Protein AF-A0A672HPE6-F1 (afdb_monomer)

Mean predicted aligned error: 14.06 Å

Sequence (345 aa):
DHLQNIYDLILNQYNSVPDVQSAGFHCCFFFRLSCCGLSERSCGALSSVLSSQSSSLTHLDLSNNELQDSGVKRLSLGLESPHCKLEALSLSGCLVSEEGCASLVSAVRSKSSHLRELDLSYNHPGDSGVKELSAAVEDPHCSLETLRYGHTAGAPHGLYFSQLQLDENSMSRKLKLSNNNRKVTRVEEEQPYPHHPHRFDYWPQLLCRNDLSGRCYWEVEWSGMVSISVSYRGIRRKGDSDECWFGGNHQSWSLRCWNGRFSVCHNDRETPLSSSSSSSSSGRVAVYVDCPAGSLSFFRVSSDSLILLYTFNTTFTQPLCAGFTLWRPGCSVGLCPLSEGRLCL

InterPro domains:
  IPR001611 Leucine-rich repeat [PF13516] (54-75)
  IPR001611 Leucine-rich repeat [PF13516] (112-134)
  IPR001611 Leucine-rich repeat [PS51450] (56-76)
  IPR001870 B30.2/SPRY domain [PS50188] (144-342)
  IPR003877 SPRY domain [PF00622] (215-331)
  IPR003877 SPRY domain [SM00449] (213-339)
  IPR006574 SPRY-associated [PF13765] (165-210)
  IPR006574 SPRY-associated [SM00589] (161-213)
  IPR013320 Concanavalin A-like lectin/glucanase domain superfamily [SSF49899] (160-338)
  IPR032675 Leucine-rich repeat domain superfamily [G3DSA:3.80.10.10] (11-157)
  IPR043136 B30.2/SPRY domain superfamily [G3DSA:2.60.120.920] (158-333)
  IPR051261 NOD-like receptor [PTHR24106] (13-279)

Nearest PDB structures (foldseek):
  4wvm-assembly1_A  TM=9.005E-01  e=8.884E-21  Synanceia horrida
  7jl4-assembly3_B  TM=8.640E-01  e=5.315E-17  Homo sapiens
  8a5m-assembly2_B  TM=8.923E-01  e=1.210E-16  Homo sapiens
  7y3a-assembly1_B  TM=8.612E-01  e=1.210E-16  Homo sapiens
  7hla-assembly1_B  TM=8.423E-01  e=1.530E-16  Mus musculus

Foldseek 3Di:
DLLVVVVVVVVVVVVVDPDDDPDPPPDDQEDECAPVQDELVNLLSVLVLQQDLSHNHAYYEHALYQHELSSLLNNLNSLLHLSGNHAEYEPALHQYELNSLVSVLNSQLRLSGNHAYYHHALYHNDPNSVVSNVVSCVPPSGNHQWYFYDDDFADNQSSAEDDWAWDLLQFEQQWDADDVRQKIFGADDGHPRDDHQNYQHPFRKTWTPDFDPAKHKFKKKKAAKKKKKKFFSPQHRDDDQLSRDALCQQGMWIWIDAQQWIWIGHVNDIGTWDGDPHRDRIFMKMWMDHQVQQKIWIFGDDNRYTHTGDMDRDHDPHTMIIMMGADDGGIMMGTDDDDTPTDRD

Organism: Salarias fasciatus (NCBI:txid181472)

Solvent-accessible surface area (backbone atoms only — not comparable to full-atom values): 17419 Å² total; per-residue (Å²): 111,74,66,51,56,55,49,48,56,54,47,66,69,50,73,82,52,98,82,78,91,81,78,67,87,75,78,53,43,68,48,79,51,54,64,66,74,45,36,39,79,52,21,54,56,52,13,50,49,36,41,27,79,75,47,57,41,28,31,39,33,45,22,35,16,62,27,28,33,72,9,40,41,38,32,21,62,7,44,46,23,79,38,20,56,39,29,34,42,31,45,25,11,15,61,27,31,38,70,17,35,56,34,42,34,59,18,51,53,25,83,44,34,48,38,26,36,42,31,40,32,33,34,51,32,53,76,64,20,48,50,49,46,54,55,36,47,72,36,91,68,29,50,50,57,34,57,32,54,46,68,68,66,67,53,88,49,57,26,25,63,49,89,79,42,69,26,73,62,24,33,10,39,37,46,44,74,37,77,94,63,39,27,41,32,21,44,86,65,73,42,93,67,78,90,48,89,64,22,20,71,63,53,46,29,32,38,35,69,48,73,54,63,57,55,34,18,43,45,35,36,38,33,42,39,36,33,50,29,42,25,38,80,80,56,46,32,74,53,86,55,49,60,40,46,82,7,35,22,90,52,23,42,20,41,38,39,40,52,43,36,44,31,39,25,39,53,65,42,77,46,80,47,94,59,64,96,54,71,40,49,50,53,37,38,34,40,39,35,32,53,88,79,16,36,40,38,36,24,41,52,49,101,66,38,65,45,81,70,51,69,50,79,55,80,74,88,63,64,28,21,47,31,44,36,37,76,40,71,75,7,35,44,32,60,58,76,86,80,77,54,74,56,80,116

pLDDT: mean 83.06, std 18.52, range [29.22, 98.5]

Radius of gyration: 22.74 Å; Cα contacts (8 Å, |Δi|>4): 846; chains: 1; bounding box: 60×40×63 Å

Secondary structure (DSSP, 8-state):
-HHHHHHHHHHHHHTTSS--SS--S----EEE-TTS--BTTTHHHHHHHHT-TT----EEE--S-B-HHHHHHHHHHHHTSTT----EEE-TTS---HHHHHHHHHHHT-TT----EEE-TTS--HHHHHHHHHHHHTSTT----EEE----TT-GGGGGB----B-TTT--TTEEEETTTTEEEE-SSPP-PPP-TTS-SSSSEEEBSS-B-SEEEEEEEEESSEEEEEEETT---SSSSGGGSTTSSTTEEEEEEETTEEEEEETTEEEE----S---SEEEEEEEEETTTTEEEEEEEETTEEEEEEEEE----S-EEEEEEE-STT-EEEEPP----EEE-

Structure (mmCIF, N/CA/C/O backbone):
data_AF-A0A672HPE6-F1
#
_entry.id   AF-A0A672HPE6-F1
#
loop_
_atom_site.group_PDB
_atom_site.id
_atom_site.type_symbol
_atom_site.label_atom_id
_atom_site.label_alt_id
_atom_site.label_comp_id
_atom_site.label_asym_id
_atom_site.label_entity_id
_atom_site.label_seq_id
_atom_site.pdbx_PDB_ins_code
_atom_site.Cartn_x
_atom_site.Cartn_y
_atom_site.Cartn_z
_atom_site.occupancy
_atom_site.B_iso_or_equiv
_atom_site.auth_seq_id
_atom_site.auth_comp_id
_atom_site.auth_asym_id
_atom_site.auth_atom_id
_atom_site.pdbx_PDB_model_num
ATOM 1 N N . ASP A 1 1 ? -34.812 -0.442 4.768 1.00 41.66 1 ASP A N 1
ATOM 2 C CA . ASP A 1 1 ? -33.991 0.214 3.725 1.00 41.66 1 ASP A CA 1
ATOM 3 C C . ASP A 1 1 ? -32.486 0.191 4.016 1.00 41.66 1 ASP A C 1
ATOM 5 O O . ASP A 1 1 ? -31.754 -0.379 3.222 1.00 41.66 1 ASP A O 1
ATOM 9 N N . HIS A 1 2 ? -31.978 0.680 5.159 1.00 35.59 2 HIS A N 1
ATOM 10 C CA . HIS A 1 2 ? -30.523 0.625 5.447 1.00 35.59 2 HIS A CA 1
ATOM 11 C C . HIS A 1 2 ? -29.949 -0.762 5.794 1.00 35.59 2 HIS A C 1
ATOM 13 O O . HIS A 1 2 ? -28.807 -1.041 5.439 1.00 35.59 2 HIS A O 1
ATOM 19 N N . LEU A 1 3 ? -30.733 -1.649 6.419 1.00 37.50 3 LEU A N 1
ATOM 20 C CA . LEU A 1 3 ? -30.349 -3.058 6.598 1.00 37.50 3 LEU A CA 1
ATOM 21 C C . LEU A 1 3 ? -30.249 -3.793 5.256 1.00 37.50 3 LEU A C 1
ATOM 23 O O . LEU A 1 3 ? -29.366 -4.626 5.108 1.00 37.50 3 LEU A O 1
ATOM 27 N N . GLN A 1 4 ? -31.085 -3.424 4.276 1.00 37.62 4 GLN A N 1
ATOM 28 C CA . GLN A 1 4 ? -31.092 -4.012 2.934 1.00 37.62 4 GLN A CA 1
ATOM 29 C C . GLN A 1 4 ? -29.828 -3.640 2.150 1.00 37.62 4 GLN A C 1
ATOM 31 O O . GLN A 1 4 ? -29.243 -4.500 1.522 1.00 37.62 4 GLN A O 1
ATOM 36 N N . ASN A 1 5 ? -29.323 -2.409 2.281 1.00 41.50 5 ASN A N 1
ATOM 37 C CA . ASN A 1 5 ? -28.080 -2.000 1.613 1.00 41.50 5 ASN A CA 1
ATOM 38 C C . ASN A 1 5 ? -26.825 -2.704 2.159 1.00 41.50 5 ASN A C 1
ATOM 40 O O . ASN A 1 5 ? -25.905 -2.981 1.396 1.00 41.50 5 ASN A O 1
ATOM 44 N N . ILE A 1 6 ? -26.775 -3.021 3.460 1.00 45.88 6 ILE A N 1
ATOM 45 C CA . ILE A 1 6 ? -25.717 -3.894 3.996 1.00 45.88 6 ILE A CA 1
ATOM 46 C C . ILE A 1 6 ? -25.942 -5.339 3.540 1.00 45.88 6 ILE A C 1
ATOM 48 O O . ILE A 1 6 ? -24.988 -5.999 3.151 1.00 45.88 6 ILE A O 1
ATOM 52 N N . TYR A 1 7 ? -27.193 -5.802 3.505 1.00 44.50 7 TYR A N 1
ATOM 53 C CA . TYR A 1 7 ? -27.573 -7.095 2.930 1.00 44.50 7 TYR A CA 1
ATOM 54 C C . TYR A 1 7 ? -27.114 -7.243 1.470 1.00 44.50 7 TYR A C 1
ATOM 56 O O . TYR A 1 7 ? -26.579 -8.281 1.104 1.00 44.50 7 TYR A O 1
ATOM 64 N N . ASP A 1 8 ? -27.257 -6.193 0.662 1.00 42.78 8 ASP A N 1
ATOM 65 C CA . ASP A 1 8 ? -26.903 -6.165 -0.757 1.00 42.78 8 ASP A CA 1
ATOM 66 C C . ASP A 1 8 ? -25.386 -6.033 -0.965 1.00 42.78 8 ASP A C 1
ATOM 68 O O . ASP A 1 8 ? -24.840 -6.631 -1.890 1.00 42.78 8 ASP A O 1
ATOM 72 N N . LEU A 1 9 ? -24.671 -5.321 -0.085 1.00 46.00 9 LEU A N 1
ATOM 73 C CA . LEU A 1 9 ? -23.199 -5.320 -0.046 1.00 46.00 9 LEU A CA 1
ATOM 74 C C . LEU A 1 9 ? -22.639 -6.703 0.330 1.00 46.00 9 LEU A C 1
ATOM 76 O O . LEU A 1 9 ? -21.656 -7.143 -0.261 1.00 46.00 9 LEU A O 1
ATOM 80 N N . ILE A 1 10 ? -23.299 -7.411 1.252 1.00 46.88 10 ILE A N 1
ATOM 81 C CA . ILE A 1 10 ? -22.954 -8.782 1.650 1.00 46.88 10 ILE A CA 1
ATOM 82 C C . ILE A 1 10 ? -23.300 -9.780 0.526 1.00 46.88 10 ILE A C 1
ATOM 84 O O . ILE A 1 10 ? -22.472 -10.618 0.179 1.00 46.88 10 ILE A O 1
ATOM 88 N N . LEU A 1 11 ? -24.471 -9.669 -0.110 1.00 38.97 11 LEU A N 1
ATOM 89 C CA . LEU A 1 11 ? -24.899 -10.541 -1.216 1.00 38.97 11 LEU A CA 1
ATOM 90 C C . LEU A 1 11 ? -24.060 -10.355 -2.488 1.00 38.97 11 LEU A C 1
ATOM 92 O O . LEU A 1 11 ? -23.698 -11.339 -3.134 1.00 38.97 11 LEU A O 1
ATOM 96 N N . ASN A 1 12 ? -23.713 -9.117 -2.855 1.00 40.94 12 ASN A N 1
ATOM 97 C CA . ASN A 1 12 ? -22.959 -8.849 -4.084 1.00 40.94 12 ASN A CA 1
ATOM 98 C C . ASN A 1 12 ? -21.520 -9.380 -4.038 1.00 40.94 12 ASN A C 1
ATOM 100 O O . ASN A 1 12 ? -20.965 -9.697 -5.087 1.00 40.94 12 ASN A O 1
ATOM 104 N N . GLN A 1 13 ? -20.931 -9.542 -2.850 1.00 44.47 13 GLN A N 1
ATOM 105 C CA . GLN A 1 13 ? -19.612 -10.161 -2.708 1.00 44.47 13 GLN A CA 1
ATOM 106 C C . GLN A 1 13 ? -19.684 -11.705 -2.736 1.00 44.47 13 GLN A C 1
ATOM 108 O O . GLN A 1 13 ? -18.751 -12.354 -3.211 1.00 44.47 13 GLN A O 1
ATOM 113 N N . TYR A 1 14 ? -20.810 -12.296 -2.309 1.00 38.56 14 TYR A N 1
ATOM 114 C CA . TYR A 1 14 ? -21.029 -13.752 -2.259 1.00 38.56 14 TYR A CA 1
ATOM 115 C C . TYR A 1 14 ? -21.577 -14.376 -3.557 1.00 38.56 14 TYR A C 1
ATOM 117 O O . TYR A 1 14 ? -21.389 -15.572 -3.774 1.00 38.56 14 TYR A O 1
ATOM 125 N N . ASN A 1 15 ? -22.152 -13.592 -4.476 1.00 34.59 15 ASN A N 1
ATOM 126 C CA . ASN A 1 15 ? -22.654 -14.076 -5.778 1.00 34.59 15 ASN A CA 1
ATOM 127 C C . ASN A 1 15 ? -21.564 -14.566 -6.765 1.00 34.59 15 ASN A C 1
ATOM 129 O O . ASN A 1 15 ? -21.873 -14.930 -7.898 1.00 34.59 15 ASN A O 1
ATOM 133 N N . SER A 1 16 ? -20.298 -14.625 -6.342 1.00 36.25 16 SER A N 1
ATOM 134 C CA . SER A 1 16 ? -19.203 -15.253 -7.100 1.00 36.25 16 SER A CA 1
ATOM 135 C C . SER A 1 16 ? -19.072 -16.763 -6.842 1.00 36.25 16 SER A C 1
ATOM 137 O O . SER A 1 16 ? -18.224 -17.410 -7.454 1.00 36.25 16 SER A O 1
ATOM 139 N N . VAL A 1 17 ? -19.864 -17.330 -5.922 1.00 31.72 17 VAL A N 1
ATOM 140 C CA . VAL A 1 17 ? -19.809 -18.749 -5.537 1.00 31.72 17 VAL A CA 1
ATOM 141 C C . VAL A 1 17 ? -21.213 -19.358 -5.667 1.00 31.72 17 VAL A C 1
ATOM 143 O O . VAL A 1 17 ? -22.120 -18.950 -4.941 1.00 31.72 17 VAL A O 1
ATOM 146 N N . PRO A 1 18 ? -21.441 -20.306 -6.592 1.00 29.22 18 PRO A N 1
ATOM 147 C CA . PRO A 1 18 ? -22.761 -20.882 -6.804 1.00 29.22 18 PRO A CA 1
ATOM 148 C C . PRO A 1 18 ? -23.015 -21.977 -5.762 1.00 29.22 18 PRO A C 1
ATOM 150 O O . PRO A 1 18 ? -22.590 -23.102 -5.981 1.00 29.22 18 PRO A O 1
ATOM 153 N N . ASP A 1 19 ? -23.624 -21.624 -4.621 1.00 29.81 19 ASP A N 1
ATOM 154 C CA . ASP A 1 19 ? -24.494 -22.504 -3.800 1.00 29.81 19 ASP A CA 1
ATOM 155 C C . ASP A 1 19 ? -24.912 -21.858 -2.458 1.00 29.81 19 ASP A C 1
ATOM 157 O O . ASP A 1 19 ? -24.706 -22.412 -1.380 1.00 29.81 19 ASP A O 1
ATOM 161 N N . VAL A 1 20 ? -25.532 -20.671 -2.476 1.00 34.03 20 VAL A N 1
ATOM 162 C CA . VAL A 1 20 ? -26.184 -20.138 -1.260 1.00 34.03 20 VAL A CA 1
ATOM 163 C C . VAL A 1 20 ? -27.530 -19.489 -1.590 1.00 34.03 20 VAL A C 1
ATOM 165 O O . VAL A 1 20 ? -27.729 -18.287 -1.466 1.00 34.03 20 VAL A O 1
ATOM 168 N N . GLN A 1 21 ? -28.496 -20.316 -1.985 1.00 32.41 21 GLN A N 1
ATOM 169 C CA . GLN A 1 21 ? -29.920 -20.002 -1.861 1.00 32.41 21 GLN A CA 1
ATOM 170 C C . GLN A 1 21 ? -30.544 -20.999 -0.874 1.00 32.41 21 GLN A C 1
ATOM 172 O O . GLN A 1 21 ? -31.174 -21.949 -1.308 1.00 32.41 21 GLN A O 1
ATOM 177 N N . SER A 1 22 ? -30.304 -20.817 0.435 1.00 32.75 22 SER A N 1
ATOM 178 C CA . SER A 1 22 ? -31.209 -21.206 1.553 1.00 32.75 22 SER A CA 1
ATOM 179 C C . SER A 1 22 ? -30.542 -21.268 2.943 1.00 32.75 22 SER A C 1
ATOM 181 O O . SER A 1 22 ? -31.177 -21.748 3.882 1.00 32.75 22 SER A O 1
ATOM 183 N N . ALA A 1 23 ? -29.294 -20.831 3.136 1.00 31.11 23 ALA A N 1
ATOM 184 C CA . ALA A 1 23 ? -28.674 -20.841 4.465 1.00 31.11 23 ALA A CA 1
ATOM 185 C C . ALA A 1 23 ? -28.837 -19.469 5.138 1.00 31.11 23 ALA A C 1
ATOM 187 O O . ALA A 1 23 ? -28.327 -18.465 4.651 1.00 31.11 23 ALA A O 1
ATOM 188 N N . GLY A 1 24 ? -29.601 -19.422 6.233 1.00 35.41 24 GLY A N 1
ATOM 189 C CA . GLY A 1 24 ? -29.805 -18.217 7.036 1.00 35.41 24 GLY A CA 1
ATOM 190 C C . GLY A 1 24 ? -28.528 -17.712 7.715 1.00 35.41 24 GLY A C 1
ATOM 191 O O . GLY A 1 24 ? -27.469 -18.322 7.614 1.00 35.41 24 GLY A O 1
ATOM 192 N N . PHE A 1 25 ? -28.660 -16.617 8.467 1.00 40.56 25 PHE A N 1
ATOM 193 C CA . PHE A 1 25 ? -27.638 -15.973 9.315 1.00 40.56 25 PHE A CA 1
ATOM 194 C C . PHE A 1 25 ? -27.086 -16.846 10.465 1.00 40.56 25 PHE A C 1
ATOM 196 O O . PHE A 1 25 ? -26.761 -16.352 11.543 1.00 40.56 25 PHE A O 1
ATOM 203 N N . HIS A 1 26 ? -26.981 -18.154 10.274 1.00 40.69 26 HIS A N 1
ATOM 204 C CA . HIS A 1 26 ? -26.353 -19.063 11.210 1.00 40.69 26 HIS A CA 1
ATOM 205 C C . HIS A 1 26 ? -24.872 -19.225 10.835 1.00 40.69 26 HIS A C 1
ATOM 207 O O . HIS A 1 26 ? -24.552 -19.741 9.771 1.00 40.69 26 HIS A O 1
ATOM 213 N N . CYS A 1 27 ? -23.989 -18.824 11.759 1.00 42.81 27 CYS A N 1
ATOM 214 C CA . CYS A 1 27 ? -22.579 -19.242 11.865 1.00 42.81 27 CYS A CA 1
ATOM 215 C C . CYS A 1 27 ? -21.463 -18.400 11.205 1.00 42.81 27 CYS A C 1
ATOM 217 O O . CYS A 1 27 ? -20.409 -18.953 10.896 1.00 42.81 27 CYS A O 1
ATOM 219 N N . CYS A 1 28 ? -21.577 -17.074 11.083 1.00 51.91 28 CYS A N 1
ATOM 220 C CA . CYS A 1 28 ? -20.379 -16.253 10.826 1.00 51.91 28 CYS A CA 1
ATOM 221 C C . CYS A 1 28 ? -19.708 -15.831 12.142 1.00 51.91 28 CYS A C 1
ATOM 223 O O . CYS A 1 28 ? -20.113 -14.846 12.753 1.00 51.91 28 CYS A O 1
ATOM 225 N N . PHE A 1 29 ? -18.677 -16.571 12.561 1.00 72.81 29 PHE A N 1
ATOM 226 C CA . PHE A 1 29 ? -17.821 -16.205 13.700 1.00 72.81 29 PHE A CA 1
ATOM 227 C C . PHE A 1 29 ? -16.822 -15.093 13.342 1.00 72.81 29 PHE A C 1
ATOM 229 O O . PHE A 1 29 ? -16.509 -14.257 14.181 1.00 72.81 29 PHE A O 1
ATOM 236 N N . PHE A 1 30 ? -16.359 -15.041 12.089 1.00 77.19 30 PHE A N 1
ATOM 237 C CA . PHE A 1 30 ? -15.349 -14.091 11.617 1.00 77.19 30 PHE A CA 1
ATOM 238 C C . PHE A 1 30 ? -15.852 -13.323 10.396 1.00 77.19 30 PHE A C 1
ATOM 240 O O . PHE A 1 30 ? -16.342 -13.933 9.443 1.00 77.19 30 PHE A O 1
ATOM 247 N N . PHE A 1 31 ? -15.714 -11.997 10.402 1.00 80.12 31 PHE A N 1
ATOM 248 C CA . PHE A 1 31 ? -16.130 -11.143 9.294 1.00 80.12 31 PHE A CA 1
ATOM 249 C C . PHE A 1 31 ? -15.105 -10.043 9.014 1.00 80.12 31 PHE A C 1
ATOM 251 O O . PHE A 1 31 ? -14.670 -9.331 9.916 1.00 80.12 31 PHE A O 1
ATOM 258 N N . ARG A 1 32 ? -14.701 -9.907 7.747 1.00 76.12 32 ARG A N 1
ATOM 259 C CA . ARG A 1 32 ? -13.648 -8.980 7.318 1.00 76.12 32 ARG A CA 1
ATOM 260 C C . ARG A 1 32 ? -14.194 -7.998 6.295 1.00 76.12 32 ARG A C 1
ATOM 262 O O . ARG A 1 32 ? -14.568 -8.401 5.201 1.00 76.12 32 ARG A O 1
ATOM 269 N N . LEU A 1 33 ? -14.188 -6.721 6.657 1.00 74.25 33 LEU A N 1
ATOM 270 C CA . LEU A 1 33 ? -14.614 -5.584 5.839 1.00 74.25 33 LEU A CA 1
ATOM 271 C C . LEU A 1 33 ? -13.481 -4.560 5.664 1.00 74.25 33 LEU A C 1
ATOM 273 O O . LEU A 1 33 ? -13.725 -3.364 5.488 1.00 74.25 33 LEU A O 1
ATOM 277 N N . SER A 1 34 ? -12.231 -5.019 5.733 1.00 70.75 34 SER A N 1
ATOM 278 C CA . SER A 1 34 ? -11.057 -4.169 5.539 1.00 70.75 34 SER A CA 1
ATOM 279 C C . SER A 1 34 ? -11.060 -3.526 4.145 1.00 70.75 34 SER A C 1
ATOM 281 O O . SER A 1 34 ? -11.407 -4.190 3.165 1.00 70.75 34 SER A O 1
ATOM 283 N N . CYS A 1 35 ? -10.695 -2.243 4.051 1.00 64.62 35 CYS A N 1
ATOM 284 C CA . CYS A 1 35 ? -10.611 -1.485 2.790 1.00 64.62 35 CYS A CA 1
ATOM 285 C C . CYS A 1 35 ? -11.905 -1.477 1.945 1.00 64.62 35 CYS A C 1
ATOM 287 O O . CYS A 1 35 ? -11.851 -1.329 0.723 1.00 64.62 35 CYS A O 1
ATOM 289 N N . CYS A 1 36 ? -13.078 -1.628 2.564 1.00 69.44 36 CYS A N 1
ATOM 290 C CA . CYS A 1 36 ? -14.359 -1.701 1.851 1.00 69.44 36 CYS A CA 1
ATOM 291 C C . CYS A 1 36 ? -14.990 -0.326 1.566 1.00 69.44 36 CYS A C 1
ATOM 293 O O . CYS A 1 36 ? -16.126 -0.257 1.099 1.00 69.44 36 CYS A O 1
ATOM 295 N N . GLY A 1 37 ? -14.286 0.774 1.853 1.00 67.00 37 GLY A N 1
ATOM 296 C CA . GLY A 1 37 ? -14.805 2.131 1.657 1.00 67.00 37 GLY A CA 1
ATOM 297 C C . GLY A 1 37 ? -15.959 2.470 2.604 1.00 67.00 37 GLY A C 1
ATOM 298 O O . GLY A 1 37 ? -16.823 3.281 2.267 1.00 67.00 37 GLY A O 1
ATOM 299 N N . LEU A 1 38 ? -16.010 1.829 3.775 1.00 76.31 38 LEU A N 1
ATOM 300 C CA . LEU A 1 38 ? -17.007 2.137 4.792 1.00 76.31 38 LEU A CA 1
ATOM 301 C C . LEU A 1 38 ? -16.724 3.513 5.398 1.00 76.31 38 LEU A C 1
ATOM 303 O O . LEU A 1 38 ? -15.574 3.907 5.582 1.00 76.31 38 LEU A O 1
ATOM 307 N N . SER A 1 39 ? -17.797 4.220 5.738 1.00 81.06 39 SER A N 1
ATOM 308 C CA . SER A 1 39 ? -17.747 5.489 6.463 1.00 81.06 39 SER A CA 1
ATOM 309 C C . SER A 1 39 ? -18.580 5.416 7.740 1.00 81.06 39 SER A C 1
ATOM 311 O O . SER A 1 39 ? -19.282 4.430 7.988 1.00 81.06 39 SER A O 1
ATOM 313 N N . GLU A 1 40 ? -18.589 6.498 8.516 1.00 82.69 40 GLU A N 1
ATOM 314 C CA . GLU A 1 40 ? -19.452 6.697 9.690 1.00 82.69 40 GLU A CA 1
ATOM 315 C C . GLU A 1 40 ? -20.929 6.288 9.488 1.00 82.69 40 GLU A C 1
ATOM 317 O O . GLU A 1 40 ? -21.620 5.903 10.439 1.00 82.69 40 GLU A O 1
ATOM 322 N N . ARG A 1 41 ? -21.447 6.357 8.251 1.00 79.56 41 ARG A N 1
ATOM 323 C CA . ARG A 1 41 ? -22.839 6.014 7.906 1.00 79.56 41 ARG A CA 1
A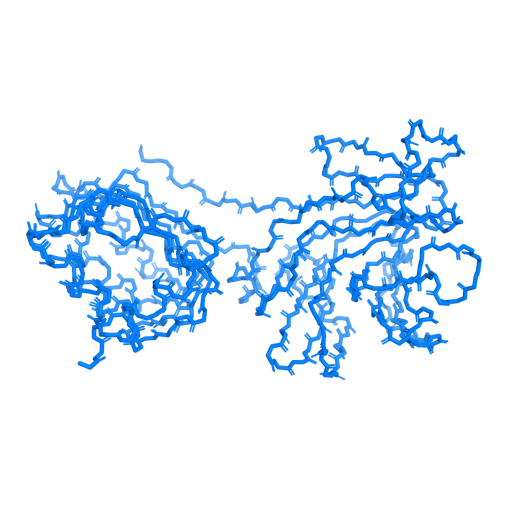TOM 324 C C . ARG A 1 41 ? -23.114 4.518 8.039 1.00 79.56 41 ARG A C 1
ATOM 326 O O . ARG A 1 41 ? -24.212 4.136 8.438 1.00 79.56 41 ARG A O 1
ATOM 333 N N . SER A 1 42 ? -22.115 3.686 7.757 1.00 82.50 42 SER A N 1
ATOM 334 C CA . SER A 1 42 ? -22.205 2.225 7.835 1.00 82.50 42 SER A CA 1
ATOM 335 C C . SER A 1 42 ? -22.225 1.730 9.289 1.00 82.50 42 SER A C 1
ATOM 337 O O . SER A 1 42 ? -22.835 0.704 9.593 1.00 82.50 42 SER A O 1
ATOM 339 N N . CYS A 1 43 ? -21.621 2.490 10.211 1.00 86.44 43 CYS A N 1
ATOM 340 C CA . CYS A 1 43 ? -21.470 2.114 11.618 1.00 86.44 43 CYS A CA 1
ATOM 341 C C . CYS A 1 43 ? -22.790 1.934 12.374 1.00 86.44 43 CYS A C 1
ATOM 343 O O . CYS A 1 43 ? -22.847 1.125 13.292 1.00 86.44 43 CYS A O 1
ATOM 345 N N . GLY A 1 44 ? -23.867 2.633 11.995 1.00 82.25 44 GLY A N 1
ATOM 346 C CA . GLY A 1 44 ? -25.176 2.448 12.640 1.00 82.25 44 GLY A CA 1
ATOM 347 C C . GLY A 1 44 ? -25.775 1.062 12.375 1.00 82.25 44 GLY A C 1
ATOM 348 O O . GLY A 1 44 ? -26.326 0.421 13.270 1.00 82.25 44 GLY A O 1
ATOM 349 N N . ALA A 1 45 ? -25.615 0.561 11.152 1.00 82.62 45 ALA A N 1
ATOM 350 C CA . ALA A 1 45 ? -26.102 -0.761 10.793 1.00 82.62 45 ALA A CA 1
ATOM 351 C C . ALA A 1 45 ? -25.171 -1.871 11.318 1.00 82.62 45 ALA A C 1
ATOM 353 O O . ALA A 1 45 ? -25.670 -2.872 11.823 1.00 82.62 45 ALA A O 1
ATOM 354 N N . LEU A 1 46 ? -23.847 -1.662 11.331 1.00 88.50 46 LEU A N 1
ATOM 355 C CA . LEU A 1 46 ? -22.911 -2.562 12.027 1.00 88.50 46 LEU A CA 1
ATOM 356 C C . LEU A 1 46 ? -23.208 -2.647 13.533 1.00 88.50 46 LEU A C 1
ATOM 358 O O . LEU A 1 46 ? -23.266 -3.738 14.087 1.00 88.50 46 LEU A O 1
ATOM 362 N N . SER A 1 47 ? -23.482 -1.513 14.179 1.00 90.81 47 SER A N 1
ATOM 363 C CA . SER A 1 47 ? -23.897 -1.447 15.585 1.00 90.81 47 SER A CA 1
ATOM 364 C C . SER A 1 47 ? -25.184 -2.239 15.849 1.00 90.81 47 SER A C 1
ATOM 366 O O . SER A 1 47 ? -25.269 -2.995 16.818 1.00 90.81 47 SER A O 1
ATOM 368 N N . SER A 1 48 ? -26.151 -2.163 14.926 1.00 84.94 48 SER A N 1
ATOM 369 C CA . SER A 1 48 ? -27.386 -2.961 14.985 1.00 84.94 48 SER A CA 1
ATOM 370 C C . SER A 1 48 ? -27.112 -4.466 14.875 1.00 84.94 48 SER A C 1
ATOM 372 O O . SER A 1 48 ? -27.743 -5.256 15.574 1.00 84.94 48 SER A O 1
ATOM 374 N N . VAL A 1 49 ? -26.155 -4.871 14.031 1.00 86.69 49 VAL A N 1
ATOM 375 C CA . VAL A 1 49 ? -25.719 -6.273 13.916 1.00 86.69 49 VAL A CA 1
ATOM 376 C C . VAL A 1 49 ? -25.042 -6.742 15.204 1.00 86.69 49 VAL A C 1
ATOM 378 O O . VAL A 1 49 ? -25.388 -7.810 15.703 1.00 86.69 49 VAL A O 1
ATOM 381 N N . LEU A 1 50 ? -24.128 -5.949 15.775 1.00 88.94 50 LEU A N 1
ATOM 382 C CA . LEU A 1 50 ? -23.450 -6.272 17.039 1.00 88.94 50 LEU A CA 1
ATOM 383 C C . LEU A 1 50 ? -24.436 -6.386 18.211 1.00 88.94 50 LEU A C 1
ATOM 385 O O . LEU A 1 50 ? -24.289 -7.263 19.053 1.00 88.94 50 LEU A O 1
ATOM 389 N N . SER A 1 51 ? -25.482 -5.558 18.221 1.00 88.69 51 SER A N 1
ATOM 390 C CA . SER A 1 51 ? -26.515 -5.562 19.263 1.00 88.69 51 SER A CA 1
ATOM 391 C C . SER A 1 51 ? -27.573 -6.658 19.119 1.00 88.69 51 SER A C 1
ATOM 393 O O . SER A 1 51 ? -28.411 -6.806 20.010 1.00 88.69 51 SER A O 1
ATOM 395 N N . SER A 1 52 ? -27.602 -7.394 18.005 1.00 86.44 52 SER A N 1
ATOM 396 C CA . SER A 1 52 ? -28.654 -8.380 17.755 1.00 86.44 52 SER A CA 1
ATOM 397 C C . SER A 1 52 ? -28.438 -9.660 18.563 1.00 86.44 52 SER A C 1
ATOM 399 O O . SER A 1 52 ? -27.372 -10.267 18.506 1.00 86.44 52 SER A O 1
ATOM 401 N N . GLN A 1 53 ? -29.494 -10.158 19.215 1.00 86.00 53 GLN A N 1
ATOM 402 C CA . GLN A 1 53 ? -29.488 -11.453 19.919 1.00 86.00 53 GLN A CA 1
ATOM 403 C C . GLN A 1 53 ? -29.116 -12.632 19.011 1.00 86.00 53 GLN A C 1
ATOM 405 O O . GLN A 1 53 ? -28.520 -13.611 19.464 1.00 86.00 53 GLN A O 1
ATOM 410 N N . SER A 1 54 ? -29.461 -12.536 17.724 1.00 80.94 54 SER A N 1
ATOM 411 C CA . SER A 1 54 ? -29.152 -13.559 16.724 1.00 80.94 54 SER A CA 1
ATOM 412 C C . SER A 1 54 ? -27.708 -13.492 16.221 1.00 80.94 54 SER A C 1
ATOM 414 O O . SER A 1 54 ? -27.280 -14.381 15.486 1.00 80.94 54 SER A O 1
ATOM 416 N N . SER A 1 55 ? -26.952 -12.449 16.579 1.00 81.38 55 SER A N 1
ATOM 417 C CA . SER A 1 55 ? -25.566 -12.311 16.152 1.00 81.38 55 SER A CA 1
ATOM 418 C C . SER A 1 55 ? -24.700 -13.403 16.774 1.00 81.38 55 SER A C 1
ATOM 420 O O . SER A 1 55 ? -24.827 -13.752 17.952 1.00 81.38 55 SER A O 1
ATOM 422 N N . SER A 1 56 ? -23.824 -13.969 15.950 1.00 82.44 56 SER A N 1
ATOM 423 C CA . SER A 1 56 ? -22.809 -14.950 16.355 1.00 82.44 56 SER A CA 1
ATOM 424 C C . SER A 1 56 ? -21.394 -14.462 16.029 1.00 82.44 56 SER A C 1
ATOM 426 O O . SER A 1 56 ? -20.459 -15.257 16.027 1.00 82.44 56 SER A O 1
ATOM 428 N N . LEU A 1 57 ? -21.250 -13.169 15.723 1.00 85.62 57 LEU A N 1
ATOM 429 C CA . LEU A 1 57 ? -19.993 -12.569 15.304 1.00 85.62 57 LEU A CA 1
ATOM 430 C C . LEU A 1 57 ? -19.046 -12.428 16.497 1.00 85.62 57 LEU A C 1
ATOM 432 O O . LEU A 1 57 ? -19.363 -11.715 17.448 1.00 85.62 57 LEU A O 1
ATOM 436 N N . THR A 1 58 ? -17.888 -13.081 16.422 1.00 90.00 58 THR A N 1
ATOM 437 C CA . THR A 1 58 ? -16.838 -13.008 17.446 1.00 90.00 58 THR A CA 1
ATOM 438 C C . THR A 1 58 ? -15.621 -12.219 16.969 1.00 90.00 58 THR A C 1
ATOM 440 O O . THR A 1 58 ? -14.901 -11.672 17.790 1.00 90.00 58 THR A O 1
ATOM 443 N N . HIS A 1 59 ? -15.401 -12.087 15.660 1.00 90.25 59 HIS A N 1
ATOM 444 C CA . HIS A 1 59 ? -14.271 -11.345 15.102 1.00 90.25 59 HIS A CA 1
ATOM 445 C C . HIS A 1 59 ? -14.718 -10.427 13.970 1.00 90.25 59 HIS A C 1
ATOM 447 O O . HIS A 1 59 ? -15.364 -10.874 13.019 1.00 90.25 59 HIS A O 1
ATOM 453 N N . LEU A 1 60 ? -14.325 -9.160 14.046 1.00 90.94 60 LEU A N 1
ATOM 454 C CA . LEU A 1 60 ? -14.655 -8.151 13.054 1.00 90.94 60 LEU A CA 1
ATOM 455 C C . LEU A 1 60 ? -13.415 -7.325 12.703 1.00 90.94 60 LEU A C 1
ATOM 457 O O . LEU A 1 60 ? -12.854 -6.627 13.543 1.00 90.94 60 LEU A O 1
ATOM 461 N N . ASP A 1 61 ? -13.011 -7.378 11.440 1.00 84.75 61 ASP A N 1
ATOM 462 C CA . ASP A 1 61 ? -11.940 -6.534 10.907 1.00 84.75 61 ASP A CA 1
ATOM 463 C C . ASP A 1 61 ? -12.553 -5.409 10.065 1.00 84.75 61 ASP A C 1
ATOM 465 O O . ASP A 1 61 ? -13.046 -5.654 8.961 1.00 84.75 61 ASP A O 1
ATOM 469 N N . LEU A 1 62 ? -12.539 -4.185 10.600 1.00 86.44 62 LEU A N 1
ATOM 470 C CA . LEU A 1 62 ? -12.979 -2.959 9.926 1.00 86.44 62 LEU A CA 1
ATOM 471 C C . LEU A 1 62 ? -11.801 -2.090 9.477 1.00 86.44 62 LEU A C 1
ATOM 473 O O . LEU A 1 62 ? -12.017 -0.924 9.145 1.00 86.44 62 LEU A O 1
ATOM 477 N N . SER A 1 63 ? -10.579 -2.621 9.471 1.00 81.19 63 SER A N 1
ATOM 478 C CA . SER A 1 63 ? -9.383 -1.821 9.223 1.00 81.19 63 SER A CA 1
ATOM 479 C C . SER A 1 63 ? -9.432 -1.044 7.903 1.00 81.19 63 SER A C 1
ATOM 481 O O . SER A 1 63 ? -10.038 -1.475 6.918 1.00 81.19 63 SER A O 1
ATOM 483 N N . ASN A 1 64 ? -8.748 0.098 7.862 1.00 69.56 64 ASN A N 1
ATOM 484 C CA . ASN A 1 64 ? -8.567 0.911 6.658 1.00 69.56 64 ASN A CA 1
ATOM 485 C C . ASN A 1 64 ? -9.898 1.407 6.048 1.00 69.56 64 ASN A C 1
ATOM 487 O O . ASN A 1 64 ? -10.073 1.422 4.825 1.00 69.56 64 ASN A O 1
ATOM 491 N N . ASN A 1 65 ? -10.854 1.786 6.899 1.00 77.94 65 ASN A N 1
ATOM 492 C CA . ASN A 1 65 ? -12.114 2.428 6.518 1.00 77.94 65 ASN A CA 1
ATOM 493 C C . ASN A 1 65 ? -12.213 3.814 7.167 1.00 77.94 65 ASN A C 1
ATOM 495 O O . ASN A 1 65 ? -11.751 4.014 8.282 1.00 77.94 65 ASN A O 1
ATOM 499 N N . GLU A 1 66 ? -12.862 4.781 6.523 1.00 81.19 66 GLU A N 1
ATOM 500 C CA . GLU A 1 66 ? -12.974 6.152 7.044 1.00 81.19 66 GLU A CA 1
ATOM 501 C C . GLU A 1 66 ? -14.111 6.285 8.071 1.00 81.19 66 GLU A C 1
ATOM 503 O O . GLU A 1 66 ? -15.067 7.042 7.882 1.00 81.19 66 GLU A O 1
ATOM 508 N N . LEU A 1 67 ? -14.050 5.508 9.153 1.00 88.38 67 LEU A N 1
ATOM 509 C CA . LEU A 1 67 ? -15.116 5.485 10.157 1.00 88.38 67 LEU A CA 1
ATOM 510 C C . LEU A 1 67 ? -15.151 6.768 10.987 1.00 88.38 67 LEU A C 1
ATOM 512 O O . LEU A 1 67 ? -16.246 7.239 11.291 1.00 88.38 67 LEU A O 1
ATOM 516 N N . GLN A 1 68 ? -13.975 7.325 11.303 1.00 91.81 68 GLN A N 1
ATOM 517 C CA . GLN A 1 68 ? -13.792 8.514 12.142 1.00 91.81 68 GLN A CA 1
ATOM 518 C C . GLN A 1 68 ? -14.390 8.337 13.553 1.00 91.81 68 GLN A C 1
ATOM 520 O O . GLN A 1 68 ? -14.972 7.300 13.892 1.00 91.81 68 GLN A O 1
ATOM 525 N N . ASP A 1 69 ? -14.266 9.357 14.400 1.00 94.62 69 ASP A N 1
ATOM 526 C CA . ASP A 1 69 ? -14.776 9.317 15.779 1.00 94.62 69 ASP A CA 1
ATOM 527 C C . ASP A 1 69 ? -16.298 9.133 15.839 1.00 94.62 69 ASP A C 1
ATOM 529 O O . ASP A 1 69 ? -16.818 8.387 16.670 1.00 94.62 69 ASP A O 1
ATOM 533 N N . SER A 1 70 ? -17.027 9.745 14.904 1.00 94.38 70 SER A N 1
ATOM 534 C CA . SER A 1 70 ? -18.485 9.636 14.773 1.00 94.38 70 SER A CA 1
ATOM 535 C C . SER A 1 70 ? -18.941 8.200 14.482 1.00 94.38 70 SER A C 1
ATOM 537 O O . SER A 1 70 ? -19.933 7.727 15.051 1.00 94.38 70 SER A O 1
ATOM 539 N N . GLY A 1 71 ? -18.229 7.487 13.605 1.00 94.69 71 GLY A N 1
ATOM 540 C CA . GLY A 1 71 ? -18.485 6.088 13.294 1.00 94.69 71 GLY A CA 1
ATOM 541 C C . GLY A 1 71 ? -18.141 5.175 14.462 1.00 94.69 71 GLY A C 1
ATOM 542 O O . GLY A 1 71 ? -18.949 4.310 14.805 1.00 94.69 71 GLY A O 1
ATOM 543 N N . VAL A 1 72 ? -16.992 5.393 15.108 1.00 96.31 72 VAL A N 1
ATOM 544 C CA . VAL A 1 72 ? -16.586 4.634 16.300 1.00 96.31 72 VAL A CA 1
ATOM 545 C C . VAL A 1 72 ? -17.590 4.811 17.432 1.00 96.31 72 VAL A C 1
ATOM 547 O O . VAL A 1 72 ? -18.049 3.820 17.987 1.00 96.31 72 VAL A O 1
ATOM 550 N N . LYS A 1 73 ? -18.054 6.034 17.689 1.00 97.00 73 LYS A N 1
ATOM 551 C CA . LYS A 1 73 ? -19.092 6.313 18.688 1.00 97.00 73 LYS A CA 1
ATOM 552 C C . LYS A 1 73 ? -20.377 5.517 18.455 1.00 97.00 73 LYS A C 1
ATOM 554 O O . LYS A 1 73 ? -20.980 5.020 19.402 1.00 97.00 73 LYS A O 1
ATOM 559 N N . ARG A 1 74 ? -20.805 5.357 17.197 1.00 94.88 74 ARG A N 1
ATOM 560 C CA . ARG A 1 74 ? -21.968 4.514 16.853 1.00 94.88 74 ARG A CA 1
ATOM 561 C C . ARG A 1 74 ? -21.684 3.029 17.065 1.00 94.88 74 ARG A C 1
ATOM 563 O O . ARG A 1 74 ? -22.570 2.315 17.533 1.00 94.88 74 ARG A O 1
ATOM 570 N N . LEU A 1 75 ? -20.483 2.566 16.712 1.00 95.19 75 LEU A N 1
ATOM 571 C CA . LEU A 1 75 ? -20.060 1.182 16.941 1.00 95.19 75 LEU A CA 1
ATOM 572 C C . LEU A 1 75 ? -19.996 0.850 18.433 1.00 95.19 75 LEU A C 1
ATOM 574 O O . LEU A 1 75 ? -20.464 -0.219 18.811 1.00 95.19 75 LEU A O 1
ATOM 578 N N . SER A 1 76 ? -19.513 1.770 19.271 1.00 95.06 76 SER A N 1
ATOM 579 C CA . SER A 1 76 ? -19.448 1.600 20.727 1.00 95.06 76 SER A CA 1
ATOM 580 C C . SER A 1 76 ? -20.804 1.273 21.343 1.00 95.06 76 SER A C 1
ATOM 582 O O . SER A 1 76 ? -20.885 0.356 22.150 1.00 95.06 76 SER A O 1
ATOM 584 N N . LEU A 1 77 ? -21.888 1.913 20.886 1.00 94.12 77 LEU A N 1
ATOM 585 C CA . LEU A 1 77 ? -23.250 1.572 21.330 1.00 94.12 77 LEU A CA 1
ATOM 586 C C . LEU A 1 77 ? -23.604 0.101 21.058 1.00 94.12 77 LEU A C 1
ATOM 588 O O . LEU A 1 77 ? -24.338 -0.520 21.821 1.00 94.12 77 LEU A O 1
ATOM 592 N N . GLY A 1 78 ? -23.080 -0.453 19.964 1.00 93.12 78 GLY A N 1
ATOM 593 C CA . GLY A 1 78 ? -23.268 -1.850 19.597 1.00 93.12 78 GLY A CA 1
ATOM 594 C C . GLY A 1 78 ? -22.429 -2.797 20.446 1.00 93.12 78 GLY A C 1
ATOM 595 O O . GLY A 1 78 ? -22.913 -3.854 20.840 1.00 93.12 78 GLY A O 1
ATOM 596 N N . LEU A 1 79 ? -21.192 -2.398 20.749 1.00 94.25 79 LEU A N 1
ATOM 597 C CA . LEU A 1 79 ? -20.264 -3.141 21.604 1.00 94.25 79 LEU A CA 1
ATOM 598 C C . LEU A 1 79 ? -20.720 -3.187 23.068 1.00 94.25 79 LEU A C 1
ATOM 600 O O . LEU A 1 79 ? -20.504 -4.189 23.738 1.00 94.25 79 LEU A O 1
ATOM 604 N N . GLU A 1 80 ? -21.373 -2.129 23.553 1.00 93.38 80 GLU A N 1
ATOM 605 C CA . GLU A 1 80 ? -21.915 -2.042 24.916 1.00 93.38 80 GLU A CA 1
ATOM 606 C C . GLU A 1 80 ? -23.134 -2.943 25.149 1.00 93.38 80 GLU A C 1
ATOM 608 O O . GLU A 1 80 ? -23.506 -3.197 26.299 1.00 93.38 80 GLU A O 1
ATOM 613 N N . SER A 1 81 ? -23.766 -3.422 24.074 1.00 93.25 81 SER A N 1
ATOM 614 C CA . SER A 1 81 ? -24.954 -4.263 24.158 1.00 93.25 81 SER A CA 1
ATOM 615 C C . SER A 1 81 ? -24.652 -5.595 24.854 1.00 93.25 81 SER A C 1
ATOM 617 O O . SER A 1 81 ? -23.687 -6.268 24.492 1.00 93.25 81 SER A O 1
ATOM 619 N N . PRO A 1 82 ? -25.531 -6.077 25.754 1.00 92.31 82 PRO A N 1
ATOM 620 C CA . PRO A 1 82 ? -25.389 -7.391 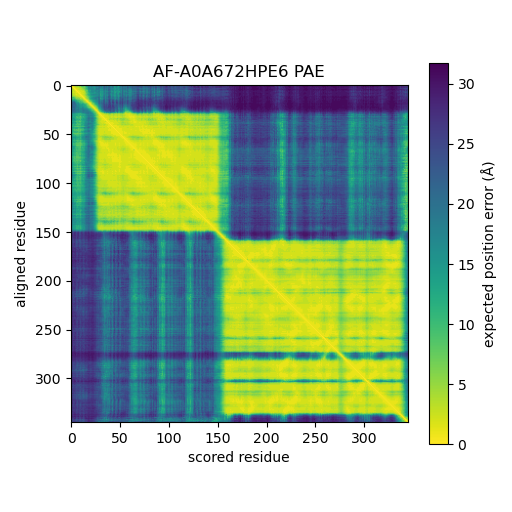26.386 1.00 92.31 82 PRO A CA 1
ATOM 621 C C . PRO A 1 82 ? -25.542 -8.571 25.416 1.00 92.31 82 PRO A C 1
ATOM 623 O O . PRO A 1 82 ? -25.415 -9.728 25.809 1.00 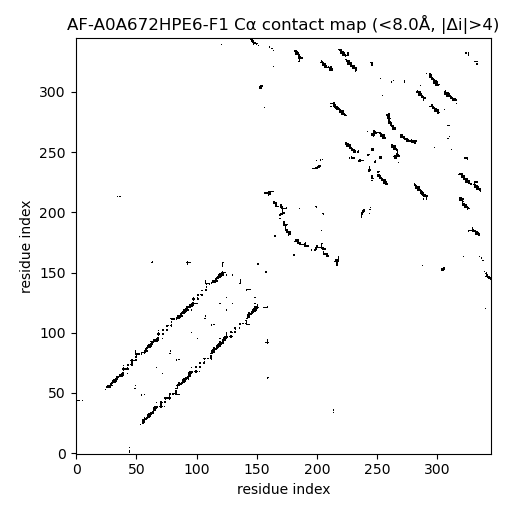92.31 82 PRO A O 1
ATOM 626 N N . HIS A 1 83 ? -25.882 -8.297 24.157 1.00 91.12 83 HIS A N 1
ATOM 627 C CA . HIS A 1 83 ? -25.991 -9.295 23.099 1.00 91.12 83 HIS A CA 1
ATOM 628 C C . HIS A 1 83 ? -24.758 -9.341 22.192 1.00 91.12 83 HIS A C 1
ATOM 630 O O . HIS A 1 83 ? -24.660 -10.250 21.365 1.00 91.12 83 HIS A O 1
ATOM 636 N N . CYS A 1 84 ? -23.826 -8.396 22.346 1.00 92.50 84 CYS A N 1
ATOM 637 C CA . CYS A 1 84 ? -22.575 -8.393 21.607 1.00 92.50 84 CYS A CA 1
ATOM 638 C C . CYS A 1 84 ? -21.709 -9.570 22.061 1.00 92.50 84 CYS A C 1
ATOM 640 O O . CYS A 1 84 ? -21.479 -9.746 23.249 1.00 92.50 84 CYS A O 1
ATOM 642 N N . LYS A 1 85 ? -21.220 -10.377 21.116 1.00 91.94 85 LYS A N 1
ATOM 643 C CA . LYS A 1 85 ? -20.339 -11.533 21.380 1.00 91.94 85 LYS A CA 1
ATOM 644 C C . LYS A 1 85 ? -18.934 -11.327 20.811 1.00 91.94 85 LYS A C 1
ATOM 646 O O . LYS A 1 85 ? -18.202 -12.292 20.615 1.00 91.94 85 LYS A O 1
ATOM 651 N N . LEU A 1 86 ? -18.594 -10.085 20.469 1.00 94.19 86 LEU A N 1
ATOM 652 C CA . LEU A 1 86 ? -17.359 -9.769 19.769 1.00 94.19 86 LEU A CA 1
ATOM 653 C C . LEU A 1 86 ? -16.160 -9.911 20.714 1.00 94.19 86 LEU A C 1
ATOM 655 O O . LEU A 1 86 ? -16.092 -9.232 21.732 1.00 94.19 86 LEU A O 1
ATOM 659 N N . GLU A 1 87 ? -15.223 -10.775 20.343 1.00 94.69 87 GLU A N 1
ATOM 660 C CA . GLU A 1 87 ? -13.968 -11.051 21.043 1.00 94.69 87 GLU A CA 1
ATOM 661 C C . GLU A 1 87 ? -12.787 -10.305 20.414 1.00 94.69 87 GLU A C 1
ATOM 663 O O . GLU A 1 87 ? -11.880 -9.897 21.131 1.00 94.69 87 GLU A O 1
ATOM 668 N N . ALA A 1 88 ? -12.799 -10.065 19.100 1.00 91.94 88 ALA A N 1
ATOM 669 C CA . ALA A 1 88 ? -11.734 -9.338 18.412 1.00 91.94 88 ALA A CA 1
ATOM 670 C C . ALA A 1 88 ? -12.282 -8.257 17.475 1.00 91.94 88 ALA A C 1
ATOM 672 O O . ALA A 1 88 ? -13.134 -8.523 16.620 1.00 91.94 88 ALA A O 1
ATOM 673 N N . LEU A 1 89 ? -11.743 -7.045 17.600 1.00 95.81 89 LEU A N 1
ATOM 674 C CA . LEU A 1 89 ? -12.065 -5.905 16.751 1.00 95.81 89 LEU A CA 1
ATOM 675 C C . LEU A 1 89 ? -10.785 -5.244 16.238 1.00 95.81 89 LEU A C 1
ATOM 677 O O . LEU A 1 89 ? -9.988 -4.733 17.024 1.00 95.81 89 LEU A O 1
ATOM 681 N N . SER A 1 90 ? -10.623 -5.179 14.915 1.00 92.62 90 SER A N 1
ATOM 682 C CA . SER A 1 90 ? -9.624 -4.295 14.308 1.00 92.62 90 SER A CA 1
ATOM 683 C C . SER A 1 90 ? -10.290 -3.035 13.775 1.00 92.62 90 SER A C 1
ATOM 685 O O . SER A 1 90 ? -11.105 -3.078 12.853 1.00 92.62 90 SER A O 1
ATOM 687 N N . LEU A 1 91 ? -9.915 -1.909 14.375 1.00 92.44 91 LEU A N 1
ATOM 688 C CA . LEU A 1 91 ? -10.160 -0.551 13.899 1.00 92.44 91 LEU A CA 1
ATOM 689 C C . LEU A 1 91 ? -8.854 0.067 13.395 1.00 92.44 91 LEU A C 1
ATOM 691 O O . LEU A 1 91 ? -8.715 1.292 13.369 1.00 92.44 91 LEU A O 1
ATOM 695 N N . SER A 1 92 ? -7.870 -0.763 13.032 1.00 86.88 92 SER A N 1
ATOM 696 C CA . SER A 1 92 ? -6.588 -0.259 12.573 1.00 86.88 92 SER A CA 1
ATOM 697 C C . SER A 1 92 ? -6.805 0.635 11.366 1.00 86.88 92 SER A C 1
ATOM 699 O O . SER A 1 92 ? -7.504 0.269 10.424 1.00 86.88 92 SER A O 1
ATOM 701 N N . GLY A 1 93 ? -6.262 1.841 11.419 1.00 77.25 93 GLY A N 1
ATOM 702 C CA . GLY A 1 93 ? -6.437 2.756 10.319 1.00 77.25 93 GLY A CA 1
ATOM 703 C C . GLY A 1 93 ? -7.900 3.176 10.089 1.00 77.25 93 GLY A C 1
ATOM 704 O O . GLY A 1 93 ? -8.412 3.061 8.978 1.00 77.25 93 GLY A O 1
ATOM 705 N N . CYS A 1 94 ? -8.597 3.656 11.117 1.00 85.88 94 CYS A N 1
ATOM 706 C CA . CYS A 1 94 ? -9.988 4.109 10.999 1.00 85.88 94 CYS A CA 1
ATOM 707 C C . CYS A 1 94 ? -10.201 5.615 11.225 1.00 85.88 94 CYS A C 1
ATOM 709 O O . CYS A 1 94 ? -11.344 6.061 11.330 1.00 85.88 94 CYS A O 1
ATOM 711 N N . LEU A 1 95 ? -9.116 6.399 11.265 1.00 84.81 95 LEU A N 1
ATOM 712 C CA . LEU A 1 95 ? -9.104 7.840 11.552 1.00 84.81 95 LEU A CA 1
ATOM 713 C C . LEU A 1 95 ? -9.677 8.157 12.942 1.00 84.81 95 LEU A C 1
ATOM 715 O O . LEU A 1 95 ? -10.365 9.155 13.126 1.00 84.81 95 LEU A O 1
ATOM 719 N N . VAL A 1 96 ? -9.403 7.282 13.910 1.00 88.56 96 VAL A N 1
ATOM 720 C CA . VAL A 1 96 ? -9.841 7.433 15.302 1.00 88.56 96 VAL A CA 1
ATOM 721 C C . VAL A 1 96 ? -8.905 8.403 16.021 1.00 88.56 96 VAL A C 1
ATOM 723 O O . VAL A 1 96 ? -7.685 8.242 15.960 1.00 88.56 96 VAL A O 1
ATOM 726 N N . SER A 1 97 ? -9.458 9.413 16.680 1.00 89.25 97 SER A N 1
ATOM 727 C CA . SER A 1 97 ? -8.731 10.370 17.512 1.00 89.25 97 SER A CA 1
ATOM 728 C C . SER A 1 97 ? -8.910 10.069 19.010 1.00 89.25 97 SER A C 1
ATOM 730 O O . SER A 1 97 ? -9.449 9.025 19.390 1.00 89.25 97 SER A O 1
ATOM 732 N N . GLU A 1 98 ? -8.483 10.989 19.878 1.00 90.31 98 GLU A N 1
ATOM 733 C CA . GLU A 1 98 ? -8.797 10.960 21.313 1.00 90.31 98 GLU A CA 1
ATOM 734 C C . GLU A 1 98 ? -10.312 10.830 21.583 1.00 90.31 98 GLU A C 1
ATOM 736 O O . GLU A 1 98 ? -10.708 10.083 22.477 1.00 90.31 98 GLU A O 1
ATOM 741 N N . GLU A 1 99 ? -11.177 11.478 20.788 1.00 91.25 99 GLU A N 1
ATOM 742 C CA . GLU A 1 99 ? -12.638 11.441 20.990 1.00 91.25 99 GLU A CA 1
ATOM 743 C C . GLU A 1 99 ? -13.233 10.049 20.712 1.00 91.25 99 GLU A C 1
ATOM 745 O O . GLU A 1 99 ? -14.074 9.540 21.467 1.00 91.25 99 GLU A O 1
ATOM 750 N N . GLY A 1 100 ? -12.786 9.396 19.638 1.00 93.62 100 GLY A N 1
ATOM 751 C CA . GLY A 1 100 ? -13.201 8.036 19.319 1.00 93.62 100 GLY A CA 1
ATOM 752 C C . GLY A 1 100 ? -12.683 7.027 20.344 1.00 93.62 100 GLY A C 1
ATOM 753 O O . GLY A 1 100 ? -13.422 6.121 20.731 1.00 93.62 100 GLY A O 1
ATOM 754 N N . CYS A 1 101 ? -11.467 7.220 20.865 1.00 93.44 101 CYS A N 1
ATOM 755 C CA . CYS A 1 101 ? -10.934 6.415 21.967 1.00 93.44 101 CYS A CA 1
ATOM 756 C C . CYS A 1 101 ? -11.779 6.540 23.237 1.00 93.44 101 CYS A C 1
ATOM 758 O O . CYS A 1 101 ? -12.131 5.515 23.817 1.00 93.44 101 CYS A O 1
ATOM 760 N N . ALA A 1 102 ? -12.184 7.752 23.625 1.00 92.38 102 ALA A N 1
ATOM 761 C CA . ALA A 1 102 ? -13.072 7.956 24.771 1.00 92.38 102 ALA A CA 1
ATOM 762 C C . ALA A 1 102 ? -14.408 7.202 24.607 1.00 92.38 102 ALA A C 1
ATOM 764 O O . ALA A 1 102 ? -14.938 6.638 25.565 1.00 92.38 102 ALA A O 1
ATOM 765 N N . SER A 1 103 ? -14.922 7.116 23.374 1.00 94.19 103 SER A N 1
ATOM 766 C CA . SER A 1 103 ? -16.114 6.314 23.062 1.00 94.19 103 SER A CA 1
ATOM 767 C C . SER A 1 103 ? -15.860 4.803 23.145 1.00 94.19 103 SER A C 1
ATOM 769 O O . SER A 1 103 ? -16.780 4.039 23.416 1.00 94.19 103 SER A O 1
ATOM 771 N N . LEU A 1 104 ? -14.643 4.326 22.882 1.00 94.94 104 LEU A N 1
ATOM 772 C CA . LEU A 1 104 ? -14.291 2.908 23.030 1.00 94.94 104 LEU A CA 1
ATOM 773 C C . LEU A 1 104 ? -14.059 2.523 24.489 1.00 94.94 104 LEU A C 1
ATOM 775 O O . LEU A 1 104 ? -14.370 1.400 24.872 1.00 94.94 104 LEU A O 1
ATOM 779 N N . VAL A 1 105 ? -13.559 3.443 25.315 1.00 93.12 105 VAL A N 1
ATOM 780 C CA . VAL A 1 105 ? -13.344 3.219 26.751 1.00 93.12 105 VAL A CA 1
ATOM 781 C C . VAL A 1 105 ? -14.640 2.804 27.448 1.00 93.12 105 VAL A C 1
ATOM 783 O O . VAL A 1 105 ? -14.621 1.868 28.246 1.00 93.12 105 VAL A O 1
ATOM 786 N N . SER A 1 106 ? -15.777 3.436 27.134 1.00 87.31 106 SER A N 1
ATOM 787 C CA . SER A 1 106 ? -17.071 3.043 27.713 1.00 87.31 106 SER A CA 1
ATOM 788 C C . SER A 1 106 ? -17.473 1.618 27.323 1.00 87.31 106 SER A C 1
ATOM 790 O O . SER A 1 106 ? -17.887 0.841 28.186 1.00 87.31 106 SER A O 1
ATOM 792 N N . ALA A 1 107 ? -17.258 1.243 26.060 1.00 89.94 107 ALA A N 1
ATOM 793 C CA . ALA A 1 107 ? -17.522 -0.101 25.560 1.00 89.94 107 ALA A CA 1
ATOM 794 C C . ALA A 1 107 ? -16.611 -1.158 26.198 1.00 89.94 107 ALA A C 1
ATOM 796 O O . ALA A 1 107 ? -17.095 -2.193 26.649 1.00 89.94 107 ALA A O 1
ATOM 797 N N . VAL A 1 108 ? -15.310 -0.879 26.301 1.00 91.25 108 VAL A N 1
ATOM 798 C CA . VAL A 1 108 ? -14.314 -1.787 26.891 1.00 91.25 108 VAL A CA 1
ATOM 799 C C . VAL A 1 108 ? -14.581 -2.021 28.381 1.00 91.25 108 VAL A C 1
ATOM 801 O O . VAL A 1 108 ? -14.475 -3.151 28.847 1.00 91.25 108 VAL A O 1
ATOM 804 N N . ARG A 1 109 ? -14.988 -0.984 29.126 1.00 89.62 109 ARG A N 1
ATOM 805 C CA . ARG A 1 109 ? -15.317 -1.093 30.560 1.00 89.62 109 ARG A CA 1
ATOM 806 C C . ARG A 1 109 ? -16.690 -1.704 30.834 1.00 89.62 109 ARG A C 1
ATOM 808 O O . ARG A 1 109 ? -17.027 -1.956 31.994 1.00 89.62 109 ARG A O 1
ATOM 815 N N . SER A 1 110 ? -17.515 -1.900 29.806 1.00 87.38 110 SER A N 1
ATOM 816 C CA . SER A 1 110 ? -18.832 -2.502 29.982 1.00 87.38 110 SER A CA 1
ATOM 817 C C . SER A 1 110 ? -18.686 -3.923 30.516 1.00 87.38 110 SER A C 1
ATOM 819 O O . SER A 1 110 ? -17.998 -4.754 29.933 1.00 87.38 110 SER A O 1
ATOM 821 N N . LYS A 1 111 ? -19.415 -4.244 31.590 1.00 84.88 111 LYS A N 1
ATOM 822 C CA . LYS A 1 111 ? -19.429 -5.593 32.188 1.00 84.88 111 LYS A CA 1
ATOM 823 C C . LYS A 1 111 ? -19.961 -6.679 31.253 1.00 84.88 111 LYS A C 1
ATOM 825 O O . LYS A 1 111 ? -19.828 -7.857 31.564 1.00 84.88 111 LYS A O 1
ATOM 830 N N . SER A 1 112 ? -20.624 -6.279 30.170 1.00 84.81 112 SER A N 1
ATOM 831 C CA . SER A 1 112 ? -21.141 -7.202 29.157 1.00 84.81 112 SER A CA 1
ATOM 832 C C . SER A 1 112 ? -20.205 -7.334 27.954 1.00 84.81 112 SER A C 1
ATOM 834 O O . SER A 1 112 ? -20.545 -8.023 26.998 1.00 84.81 112 SER A O 1
ATOM 836 N N . SER A 1 113 ? -19.054 -6.655 27.976 1.00 88.38 113 SER A N 1
ATOM 837 C CA . SER A 1 113 ? -18.052 -6.776 26.928 1.00 88.38 113 SER A CA 1
ATOM 838 C C . SER A 1 113 ? -17.421 -8.164 26.963 1.00 88.38 113 SER A C 1
ATOM 840 O O . SER A 1 113 ? -17.041 -8.671 28.018 1.00 88.38 113 SER A O 1
ATOM 842 N N . HIS A 1 114 ? -17.296 -8.757 25.781 1.00 91.38 114 HIS A N 1
ATOM 843 C CA . HIS A 1 114 ? -16.526 -9.975 25.546 1.00 91.38 114 HIS A CA 1
ATOM 844 C C . HIS A 1 114 ? -15.226 -9.685 24.784 1.00 91.38 114 HIS A C 1
ATOM 846 O O . HIS A 1 114 ? -14.528 -10.616 24.390 1.00 91.38 114 HIS A O 1
ATOM 852 N N . LEU A 1 115 ? -14.900 -8.405 24.564 1.00 93.88 115 LEU A N 1
ATOM 853 C CA . LEU A 1 115 ? -13.791 -7.990 23.717 1.00 93.88 115 LEU A CA 1
ATOM 854 C C . LEU A 1 115 ? -12.456 -8.301 24.398 1.00 93.88 115 LEU A C 1
ATOM 856 O O . LEU A 1 115 ? -12.176 -7.794 25.482 1.00 93.88 115 LEU A O 1
ATOM 860 N N . ARG A 1 116 ? -11.642 -9.127 23.746 1.00 92.62 116 ARG A N 1
ATOM 861 C CA . ARG A 1 116 ? -10.316 -9.587 24.180 1.00 92.62 116 ARG A CA 1
ATOM 862 C C . ARG A 1 116 ? -9.197 -8.934 23.388 1.00 92.62 116 ARG A C 1
ATOM 864 O O . ARG A 1 116 ? -8.156 -8.622 23.957 1.00 92.62 116 ARG A O 1
ATOM 871 N N . GLU A 1 117 ? -9.423 -8.674 22.105 1.00 92.56 117 GLU A N 1
ATOM 872 C CA . GLU A 1 117 ? -8.457 -8.014 21.232 1.00 92.56 117 GLU A CA 1
ATOM 873 C C . GLU A 1 117 ? -9.042 -6.739 20.622 1.00 92.56 117 GLU A C 1
ATOM 875 O O . GLU A 1 117 ? -10.076 -6.766 19.951 1.00 92.56 117 GLU A O 1
ATOM 880 N N . LEU A 1 118 ? -8.344 -5.621 20.820 1.00 94.31 118 LEU A N 1
ATOM 881 C CA . LEU A 1 118 ? -8.648 -4.348 20.180 1.00 94.31 118 LEU A CA 1
ATOM 882 C C . LEU A 1 118 ? -7.393 -3.821 19.494 1.00 94.31 118 LEU A C 1
ATOM 884 O O . LEU A 1 118 ? -6.385 -3.518 20.136 1.00 94.31 118 LEU A O 1
ATOM 888 N N . ASP A 1 119 ? -7.470 -3.693 18.176 1.00 89.31 119 ASP A N 1
ATOM 889 C CA . ASP A 1 119 ? -6.403 -3.120 17.370 1.00 89.31 119 ASP A CA 1
ATOM 890 C C . ASP A 1 119 ? -6.780 -1.719 16.884 1.00 89.31 119 ASP A C 1
ATOM 892 O O . ASP A 1 119 ? -7.664 -1.544 16.045 1.00 89.31 119 ASP A O 1
ATOM 896 N N . LEU A 1 120 ? -6.088 -0.723 17.433 1.00 88.88 120 LEU A N 1
ATOM 897 C CA . LEU A 1 120 ? -6.175 0.696 17.097 1.00 88.88 120 LEU A CA 1
ATOM 898 C C . LEU A 1 120 ? -4.902 1.204 16.414 1.00 88.88 120 LEU A C 1
ATOM 900 O O . LEU A 1 120 ? -4.708 2.417 16.308 1.00 88.88 120 LEU A O 1
ATOM 904 N N . SER A 1 121 ? -4.032 0.315 15.933 1.00 81.75 121 SER A N 1
ATOM 905 C CA . SER A 1 121 ? -2.804 0.702 15.232 1.00 81.75 121 SER A CA 1
ATOM 906 C C . SER A 1 121 ? -3.115 1.658 14.077 1.00 81.75 121 SER A C 1
ATOM 908 O O . SER A 1 121 ? -4.130 1.505 13.397 1.00 81.75 121 SER A O 1
ATOM 910 N N . TYR A 1 122 ? -2.246 2.639 13.833 1.00 72.06 122 TYR A N 1
ATOM 911 C CA . TYR A 1 122 ? -2.424 3.623 12.752 1.00 72.06 122 TYR A CA 1
ATOM 912 C C . TYR A 1 122 ? -3.658 4.525 12.863 1.00 72.06 122 TYR A C 1
ATOM 914 O O . TYR A 1 122 ? -4.168 5.021 11.861 1.00 72.06 122 TYR A O 1
ATOM 922 N N . ASN A 1 123 ? -4.103 4.778 14.085 1.00 81.94 123 ASN A N 1
ATOM 923 C CA . ASN A 1 123 ? -5.008 5.872 14.424 1.00 81.94 123 ASN A CA 1
ATOM 924 C C . ASN A 1 123 ? -4.254 6.963 15.183 1.00 81.94 123 ASN A C 1
ATOM 926 O O . ASN A 1 123 ? -3.076 6.789 15.468 1.00 81.94 123 ASN A O 1
ATOM 930 N N . HIS A 1 124 ? -4.932 8.048 15.552 1.00 80.69 124 HIS A N 1
ATOM 931 C CA . HIS A 1 124 ? -4.387 9.164 16.327 1.00 80.69 124 HIS A CA 1
ATOM 932 C C . HIS A 1 124 ? -4.976 9.209 17.749 1.00 80.69 124 HIS A C 1
ATOM 934 O O . HIS A 1 124 ? -5.545 10.230 18.132 1.00 80.69 124 HIS A O 1
ATOM 940 N N . PRO A 1 125 ? -4.844 8.140 18.561 1.00 80.06 125 PRO A N 1
ATOM 941 C CA . PRO A 1 125 ? -5.501 8.060 19.865 1.00 80.06 125 PRO A CA 1
ATOM 942 C C . PRO A 1 125 ? -5.027 9.126 20.859 1.00 80.06 125 PRO A C 1
ATOM 944 O O . PRO A 1 125 ? -5.670 9.274 21.890 1.00 80.06 125 PRO A O 1
ATOM 947 N N . GLY A 1 126 ? -3.917 9.821 20.571 1.00 80.56 126 GLY A N 1
ATOM 948 C CA . GLY A 1 126 ? -3.301 10.824 21.436 1.00 80.56 126 GLY A CA 1
ATOM 949 C C . GLY A 1 126 ? -2.823 10.260 22.775 1.00 80.56 126 GLY A C 1
ATOM 950 O O . GLY A 1 126 ? -3.095 9.110 23.126 1.00 80.56 126 GLY A O 1
ATOM 951 N N . ASP A 1 127 ? -2.092 11.066 23.542 1.00 79.25 127 ASP A N 1
ATOM 952 C CA . ASP A 1 127 ? -1.622 10.638 24.865 1.00 79.25 127 ASP A CA 1
ATOM 953 C C . ASP A 1 127 ? -2.807 10.429 25.819 1.00 79.25 127 ASP A C 1
ATOM 955 O O . ASP A 1 127 ? -2.780 9.522 26.656 1.00 79.25 127 ASP A O 1
ATOM 959 N N . SER A 1 128 ? -3.874 11.227 25.670 1.00 85.62 128 SER A N 1
ATOM 960 C CA . SER A 1 128 ? -5.068 11.109 26.510 1.00 85.62 128 SER A CA 1
ATOM 961 C C . SER A 1 128 ? -5.831 9.818 26.227 1.00 85.62 128 SER A C 1
ATOM 963 O O . SER A 1 128 ? -6.088 9.047 27.151 1.00 85.62 128 SER A O 1
ATOM 965 N N . GLY A 1 129 ? -6.141 9.526 24.959 1.00 87.06 129 GLY A N 1
ATOM 966 C CA . GLY A 1 129 ? -6.900 8.325 24.606 1.00 87.06 129 GLY A CA 1
ATOM 967 C C . GLY A 1 129 ? -6.126 7.040 24.901 1.00 87.06 129 GLY A C 1
ATOM 968 O O . GLY A 1 129 ? -6.710 6.077 25.394 1.00 87.06 129 GLY A O 1
ATOM 969 N N . VAL A 1 130 ? -4.801 7.033 24.698 1.00 85.19 130 VAL A N 1
ATOM 970 C CA . VAL A 1 130 ? -3.937 5.914 25.116 1.00 85.19 130 VAL A CA 1
ATOM 971 C C . VAL A 1 130 ? -3.997 5.702 26.624 1.00 85.19 130 VAL A C 1
ATOM 973 O O . VAL A 1 130 ? -4.151 4.566 27.080 1.00 85.19 130 VAL A O 1
ATOM 976 N N . LYS A 1 131 ? -3.882 6.777 27.409 1.00 88.69 131 LYS A N 1
ATOM 977 C CA . LYS A 1 131 ? -3.930 6.703 28.870 1.00 88.69 131 LYS A CA 1
ATOM 978 C C . LYS A 1 131 ? -5.276 6.172 29.361 1.00 88.69 131 LYS A C 1
ATOM 980 O O . LYS A 1 131 ? -5.299 5.327 30.252 1.00 88.69 131 LYS A O 1
ATOM 985 N N . GLU A 1 132 ? -6.381 6.637 28.786 1.00 91.62 132 GLU A N 1
ATOM 986 C CA . GLU A 1 132 ? -7.723 6.190 29.165 1.00 91.62 132 GLU A CA 1
ATOM 987 C C . GLU A 1 132 ? -7.976 4.723 28.802 1.00 91.62 132 GLU A C 1
ATOM 989 O O . GLU A 1 132 ? -8.492 3.977 29.633 1.00 91.62 132 GLU A O 1
ATOM 994 N N . LEU A 1 133 ? -7.567 4.283 27.607 1.00 90.69 133 LEU A N 1
ATOM 995 C CA . LEU A 1 133 ? -7.677 2.879 27.199 1.00 90.69 133 LEU A CA 1
ATOM 996 C C . LEU A 1 133 ? -6.789 1.967 28.050 1.00 90.69 133 LEU A C 1
ATOM 998 O O . LEU A 1 133 ? -7.239 0.905 28.468 1.00 90.69 133 LEU A O 1
ATOM 1002 N N . SER A 1 134 ? -5.565 2.393 28.367 1.00 87.38 134 SER A N 1
ATOM 1003 C CA . SER A 1 134 ? -4.666 1.630 29.245 1.00 87.38 134 SER A CA 1
ATOM 1004 C C . SER A 1 134 ? -5.251 1.495 30.655 1.00 87.38 134 SER A C 1
ATOM 1006 O O . SER A 1 134 ? -5.280 0.403 31.210 1.00 87.38 134 SER A O 1
ATOM 1008 N N . ALA A 1 135 ? -5.814 2.574 31.206 1.00 89.00 135 ALA A N 1
ATOM 1009 C CA . ALA A 1 135 ? -6.485 2.534 32.505 1.00 89.00 135 ALA A CA 1
ATOM 1010 C C . ALA A 1 135 ? -7.771 1.684 32.489 1.00 89.00 135 ALA A C 1
ATOM 1012 O O . ALA A 1 135 ? -8.120 1.073 33.495 1.00 89.00 135 ALA A O 1
ATOM 1013 N N . ALA A 1 136 ? -8.492 1.638 31.363 1.00 87.31 136 ALA A N 1
ATOM 1014 C CA . ALA A 1 136 ? -9.667 0.781 31.202 1.00 87.31 136 ALA A CA 1
ATOM 1015 C C . ALA A 1 136 ? -9.309 -0.711 31.227 1.00 87.31 136 ALA A C 1
ATOM 1017 O O . ALA A 1 136 ? -10.096 -1.519 31.709 1.00 87.31 136 ALA A O 1
ATOM 1018 N N . VAL A 1 137 ? -8.131 -1.066 30.718 1.00 85.88 137 VAL A N 1
ATOM 1019 C CA . VAL A 1 137 ? -7.596 -2.433 30.715 1.00 85.88 137 VAL A CA 1
ATOM 1020 C C . VAL A 1 137 ? -7.155 -2.893 32.105 1.00 85.88 137 VAL A C 1
ATOM 1022 O O . VAL A 1 137 ? -7.292 -4.066 32.429 1.00 85.88 137 VAL A O 1
ATOM 1025 N N . GLU A 1 138 ? -6.666 -1.983 32.948 1.00 85.00 138 GLU A N 1
ATOM 1026 C CA . GLU A 1 138 ? -6.293 -2.292 34.338 1.00 85.00 138 GLU A CA 1
ATOM 1027 C C . GLU A 1 138 ? -7.507 -2.610 35.239 1.00 85.00 138 GLU A C 1
ATOM 1029 O O . GLU A 1 138 ? -7.340 -3.081 36.367 1.00 85.00 138 GLU A O 1
ATOM 1034 N N . ASP A 1 139 ? -8.733 -2.357 34.769 1.00 83.88 139 ASP A N 1
ATOM 1035 C CA . ASP A 1 139 ? -9.963 -2.683 35.490 1.00 83.88 139 ASP A CA 1
ATOM 1036 C C . ASP A 1 139 ? -10.149 -4.217 35.561 1.00 83.88 139 ASP A C 1
ATOM 1038 O O . ASP A 1 139 ? -10.225 -4.867 34.517 1.00 83.88 139 ASP A O 1
ATOM 1042 N N . PRO A 1 140 ? -10.292 -4.830 36.755 1.00 82.38 140 PRO A N 1
ATOM 1043 C CA . PRO A 1 140 ? -10.451 -6.284 36.898 1.00 82.38 140 PRO A CA 1
ATOM 1044 C C . PRO A 1 140 ? -11.681 -6.871 36.195 1.00 82.38 140 PRO A C 1
ATOM 1046 O O . PRO A 1 140 ? -11.798 -8.090 36.068 1.00 82.38 140 PRO A O 1
ATOM 1049 N N . HIS A 1 141 ? -12.640 -6.027 35.812 1.00 80.00 141 HIS A N 1
ATOM 1050 C CA . HIS A 1 141 ? -13.835 -6.429 35.078 1.00 80.00 141 HIS A CA 1
ATOM 1051 C C . HIS A 1 141 ? -13.692 -6.293 33.557 1.00 80.00 141 HIS A C 1
ATOM 1053 O O . HIS A 1 141 ? -14.628 -6.641 32.838 1.00 80.00 141 HIS A O 1
ATOM 1059 N N . CYS A 1 142 ? -12.554 -5.797 33.072 1.00 85.69 142 CYS A N 1
ATOM 1060 C CA . CYS A 1 142 ? -12.246 -5.704 31.656 1.00 85.69 142 CYS A CA 1
ATOM 1061 C C . CYS A 1 142 ? -11.822 -7.072 31.105 1.00 85.69 142 CYS A C 1
ATOM 1063 O O . CYS A 1 142 ? -10.979 -7.756 31.682 1.00 85.69 142 CYS A O 1
ATOM 1065 N N . SER A 1 143 ? -12.397 -7.474 29.971 1.00 88.06 143 SER A N 1
ATOM 1066 C CA . SER A 1 143 ? -12.029 -8.708 29.265 1.00 88.06 143 SER A CA 1
ATOM 1067 C C . SER A 1 143 ? -10.862 -8.530 28.290 1.00 88.06 143 SER A C 1
ATOM 1069 O O . SER A 1 143 ? -10.453 -9.504 27.661 1.00 88.06 143 SER A O 1
ATOM 1071 N N . LEU A 1 144 ? -10.372 -7.299 28.105 1.00 90.25 144 LEU A N 1
ATOM 1072 C CA . LEU A 1 144 ? -9.403 -6.973 27.065 1.00 90.25 144 LEU A CA 1
ATOM 1073 C C . LEU A 1 144 ? -8.005 -7.476 27.450 1.00 90.25 144 LEU A C 1
ATOM 1075 O O . LEU A 1 144 ? -7.394 -6.989 28.393 1.00 90.25 144 LEU A O 1
ATOM 1079 N N . GLU A 1 145 ? -7.496 -8.440 26.687 1.00 87.81 145 GLU A N 1
ATOM 1080 C CA . GLU A 1 145 ? -6.200 -9.100 26.894 1.00 87.81 145 GLU A CA 1
ATOM 1081 C C . GLU A 1 145 ? -5.109 -8.526 25.983 1.00 87.81 145 GLU A C 1
ATOM 1083 O O . GLU A 1 145 ? -3.917 -8.652 26.254 1.00 87.81 145 GLU A O 1
ATOM 1088 N N . THR A 1 146 ? -5.487 -7.924 24.856 1.00 84.38 146 THR A N 1
ATOM 1089 C CA . THR A 1 146 ? -4.550 -7.326 23.906 1.00 84.38 146 THR A CA 1
ATOM 1090 C C . THR A 1 146 ? -5.095 -6.004 23.395 1.00 84.38 146 THR A C 1
ATOM 1092 O O . THR A 1 146 ? -6.116 -5.954 22.709 1.00 84.38 146 THR A O 1
ATOM 1095 N N . LEU A 1 147 ? -4.350 -4.935 23.665 1.00 87.38 147 LEU A N 1
ATOM 1096 C CA . LEU A 1 147 ? -4.574 -3.618 23.090 1.00 87.38 147 LEU A CA 1
ATOM 1097 C C . LEU A 1 147 ? -3.374 -3.261 22.208 1.00 87.38 147 LEU A C 1
ATOM 1099 O O . LEU A 1 147 ? -2.248 -3.138 22.691 1.00 87.38 147 LEU A O 1
ATOM 1103 N N . ARG A 1 148 ? -3.608 -3.092 20.905 1.00 84.00 148 ARG A N 1
ATOM 1104 C CA . ARG A 1 148 ? -2.579 -2.619 19.969 1.00 84.00 148 ARG A CA 1
ATOM 1105 C C . ARG A 1 148 ? -2.831 -1.156 19.656 1.00 84.00 148 ARG A C 1
ATOM 1107 O O . ARG A 1 148 ? -3.905 -0.792 19.188 1.00 84.00 148 ARG A O 1
ATOM 1114 N N . TYR A 1 149 ? -1.840 -0.317 19.915 1.00 75.75 149 TYR A N 1
ATOM 1115 C CA . TYR A 1 149 ? -1.857 1.097 19.570 1.00 75.75 149 TYR A CA 1
ATOM 1116 C C . TYR A 1 149 ? -0.431 1.534 19.246 1.00 75.75 149 TYR A C 1
ATOM 1118 O O . TYR A 1 149 ? 0.530 1.077 19.862 1.00 75.75 149 TYR A O 1
ATOM 1126 N N . GLY A 1 150 ? -0.275 2.401 18.249 1.00 66.75 150 GLY A N 1
ATOM 1127 C CA . GLY A 1 150 ? 1.045 2.851 17.832 1.00 66.75 150 GLY A CA 1
ATOM 1128 C C . GLY A 1 150 ? 1.069 3.452 16.435 1.00 66.75 150 GLY A C 1
ATOM 1129 O O . GLY A 1 150 ? 0.351 3.019 15.530 1.00 66.75 150 GLY A O 1
ATOM 1130 N N . HIS A 1 151 ? 1.932 4.455 16.291 1.00 54.91 151 HIS A N 1
ATOM 1131 C CA . HIS A 1 151 ? 2.326 5.065 15.031 1.00 54.91 151 HIS A CA 1
ATOM 1132 C C . HIS A 1 151 ? 3.729 4.593 14.652 1.00 54.91 151 HIS A C 1
ATOM 1134 O O . HIS A 1 151 ? 4.653 4.670 15.460 1.00 54.91 151 HIS A O 1
ATOM 1140 N N . THR A 1 152 ? 3.930 4.222 13.390 1.00 40.41 152 THR A N 1
ATOM 1141 C CA . THR A 1 152 ? 5.223 4.488 12.753 1.00 40.41 152 THR A CA 1
ATOM 1142 C C . THR A 1 152 ? 5.340 5.999 12.572 1.00 40.41 152 THR A C 1
ATOM 1144 O O . THR A 1 152 ? 4.396 6.633 12.094 1.00 40.41 152 THR A O 1
ATOM 1147 N N . ALA A 1 153 ? 6.464 6.575 12.996 1.00 36.94 153 ALA A N 1
ATOM 1148 C CA . ALA A 1 153 ? 6.725 8.009 12.991 1.00 36.94 153 ALA A CA 1
ATOM 1149 C C . ALA A 1 153 ? 6.254 8.706 11.694 1.00 36.94 153 ALA A C 1
ATOM 1151 O O . ALA A 1 153 ? 6.703 8.384 10.596 1.00 36.94 153 ALA A O 1
ATOM 1152 N N . GLY A 1 154 ? 5.350 9.680 11.838 1.00 41.22 154 GLY A N 1
ATOM 1153 C CA . GLY A 1 154 ? 5.175 10.759 10.862 1.00 41.22 154 GLY A CA 1
ATOM 1154 C C . GLY A 1 154 ? 4.303 10.509 9.626 1.00 41.22 154 GLY A C 1
ATOM 1155 O O . GLY A 1 154 ? 4.533 11.179 8.621 1.00 41.22 154 GLY A O 1
ATOM 1156 N N . ALA A 1 155 ? 3.302 9.621 9.653 1.00 40.66 155 ALA A N 1
ATOM 1157 C CA . ALA A 1 155 ? 2.416 9.456 8.497 1.00 40.66 155 ALA A CA 1
ATOM 1158 C C . ALA A 1 155 ? 0.944 9.148 8.850 1.00 40.66 155 ALA A C 1
ATOM 1160 O O . ALA A 1 155 ? 0.689 8.143 9.514 1.00 40.66 155 ALA A O 1
ATOM 1161 N N . PRO A 1 156 ? -0.045 9.873 8.281 1.00 44.69 156 PRO A N 1
ATOM 1162 C CA . PRO A 1 156 ? -1.429 9.384 8.173 1.00 44.69 156 PRO A CA 1
ATOM 1163 C C . PRO A 1 156 ? -1.552 8.136 7.264 1.00 44.69 156 PRO A C 1
ATOM 1165 O O . PRO A 1 156 ? -2.638 7.604 7.067 1.00 44.69 156 PRO A O 1
ATOM 1168 N N . HIS A 1 157 ? -0.439 7.656 6.694 1.00 46.72 157 HIS A N 1
ATOM 1169 C CA . HIS A 1 157 ? -0.384 6.586 5.696 1.00 46.72 157 HIS A CA 1
ATOM 1170 C C . HIS A 1 157 ? -0.285 5.166 6.260 1.00 46.72 157 HIS A C 1
ATOM 1172 O O . HIS A 1 157 ? -0.450 4.201 5.517 1.00 46.72 157 HIS A O 1
ATOM 1178 N N . GLY A 1 158 ? -0.082 5.014 7.567 1.00 49.41 158 GLY A N 1
ATOM 1179 C CA . GLY A 1 158 ? -0.209 3.708 8.208 1.00 49.41 158 GLY A CA 1
ATOM 1180 C C . GLY A 1 158 ? -1.611 3.090 8.075 1.00 49.41 158 GLY A C 1
ATOM 1181 O O . GLY A 1 158 ? -1.755 1.873 8.043 1.00 49.41 158 GLY A O 1
ATOM 1182 N N . LEU A 1 159 ? -2.614 3.953 7.871 1.00 50.94 159 LEU A N 1
ATOM 1183 C CA . LEU A 1 159 ? -4.026 3.659 7.616 1.00 50.94 159 LEU A CA 1
ATOM 1184 C C . LEU A 1 159 ? -4.309 2.881 6.319 1.00 50.94 159 LEU A C 1
ATOM 1186 O O . LEU A 1 159 ? -5.450 2.543 6.027 1.00 50.94 159 LEU A O 1
ATOM 1190 N N . TYR A 1 160 ? -3.291 2.700 5.481 1.00 65.94 160 TYR A N 1
ATOM 1191 C CA . TYR A 1 160 ? -3.421 2.108 4.151 1.00 65.94 160 TYR A CA 1
ATOM 1192 C C . TYR A 1 160 ? -2.341 1.059 3.887 1.00 65.94 160 TYR A C 1
ATOM 1194 O O . TYR A 1 160 ? -2.097 0.705 2.728 1.00 65.94 160 TYR A O 1
ATOM 1202 N N . PHE A 1 161 ? -1.646 0.584 4.931 1.00 75.94 161 PHE A N 1
ATOM 1203 C CA . PHE A 1 161 ? -0.510 -0.309 4.737 1.00 75.94 161 PHE A CA 1
ATOM 1204 C C . PHE A 1 161 ? -0.921 -1.580 3.983 1.00 75.94 161 PHE A C 1
ATOM 1206 O O . PHE A 1 161 ? -1.793 -2.343 4.388 1.00 75.94 161 PHE A O 1
ATOM 1213 N N . SER A 1 162 ? -0.247 -1.818 2.867 1.00 78.19 162 SER A N 1
ATOM 1214 C CA . SER A 1 162 ? -0.492 -2.902 1.936 1.00 78.19 162 SER A CA 1
ATOM 1215 C C . SER A 1 162 ? 0.644 -3.908 2.038 1.00 78.19 162 SER A C 1
ATOM 1217 O O . SER A 1 162 ? 1.773 -3.654 1.610 1.00 78.19 162 SER A O 1
ATOM 1219 N N . GLN A 1 163 ? 0.345 -5.089 2.582 1.00 83.06 163 GLN A N 1
ATOM 1220 C CA . GLN A 1 163 ? 1.310 -6.182 2.635 1.00 83.06 163 GLN A CA 1
ATOM 1221 C C . GLN A 1 163 ? 1.488 -6.805 1.244 1.00 83.06 163 GLN A C 1
ATOM 1223 O O . GLN A 1 163 ? 0.730 -7.682 0.815 1.00 83.06 163 GLN A O 1
ATOM 1228 N N . LEU A 1 164 ? 2.512 -6.336 0.533 1.00 89.44 164 LEU A N 1
ATOM 1229 C CA . LEU A 1 164 ? 2.832 -6.808 -0.809 1.00 89.44 164 LEU A CA 1
ATOM 1230 C C . LEU A 1 164 ? 3.362 -8.248 -0.807 1.00 89.44 164 LEU A C 1
ATOM 1232 O O . LEU A 1 164 ? 4.144 -8.652 0.054 1.00 89.44 164 LEU A O 1
ATOM 1236 N N . GLN A 1 165 ? 2.977 -8.997 -1.835 1.00 90.19 165 GLN A N 1
ATOM 1237 C CA . GLN A 1 165 ? 3.451 -10.340 -2.141 1.00 90.19 165 GLN A CA 1
ATOM 1238 C C . GLN A 1 165 ? 4.105 -10.329 -3.522 1.00 90.19 165 GLN A C 1
ATOM 1240 O O . GLN A 1 165 ? 3.468 -9.962 -4.508 1.00 90.19 165 GLN A O 1
ATOM 1245 N N . LEU A 1 166 ? 5.372 -10.734 -3.610 1.00 93.44 166 LEU A N 1
ATOM 1246 C CA . LEU A 1 166 ? 6.099 -10.796 -4.882 1.00 93.44 166 LEU A CA 1
ATOM 1247 C C . LEU A 1 166 ? 5.530 -11.921 -5.762 1.00 93.44 166 LEU A C 1
ATOM 1249 O O . LEU A 1 166 ? 5.319 -13.034 -5.277 1.00 93.44 166 LEU A O 1
ATOM 1253 N N . ASP A 1 167 ? 5.297 -11.658 -7.053 1.00 94.56 167 ASP A N 1
ATOM 1254 C CA . ASP A 1 167 ? 4.819 -12.687 -7.976 1.00 94.56 167 ASP A CA 1
ATOM 1255 C C . ASP A 1 167 ? 5.966 -13.372 -8.723 1.00 94.56 167 ASP A C 1
ATOM 1257 O O . ASP A 1 167 ? 6.464 -12.865 -9.733 1.00 94.56 167 ASP A O 1
ATOM 1261 N N . GLU A 1 168 ? 6.342 -14.568 -8.269 1.00 95.44 168 GLU A N 1
ATOM 1262 C CA . GLU A 1 168 ? 7.357 -15.403 -8.924 1.00 95.44 168 GLU A CA 1
ATOM 1263 C C . GLU A 1 168 ? 7.016 -15.709 -10.392 1.00 95.44 168 GLU A C 1
ATOM 1265 O O . GLU A 1 168 ? 7.912 -15.823 -11.226 1.00 95.44 168 GLU A O 1
ATOM 1270 N N . ASN A 1 169 ? 5.731 -15.773 -10.750 1.00 95.69 169 ASN A N 1
ATOM 1271 C CA . ASN A 1 169 ? 5.291 -16.057 -12.117 1.00 95.69 169 ASN A CA 1
ATOM 1272 C C . ASN A 1 169 ? 5.513 -14.885 -13.085 1.00 95.69 169 ASN A C 1
ATOM 1274 O O . ASN A 1 169 ? 5.616 -15.094 -14.298 1.00 95.69 169 ASN A O 1
ATOM 1278 N N . SER A 1 170 ? 5.605 -13.661 -12.561 1.00 96.44 170 SER A N 1
ATOM 1279 C CA . SER A 1 170 ? 5.955 -12.464 -13.331 1.00 96.44 170 SER A CA 1
ATOM 1280 C C . SER A 1 170 ? 7.464 -12.196 -13.371 1.00 96.44 170 SER A C 1
ATOM 1282 O O . SER A 1 170 ? 7.957 -11.513 -14.269 1.00 96.44 170 SER A O 1
ATOM 1284 N N . MET A 1 171 ? 8.204 -12.749 -12.409 1.00 96.75 171 MET A N 1
ATOM 1285 C CA . MET A 1 171 ? 9.588 -12.397 -12.116 1.00 96.75 171 MET A CA 1
ATOM 1286 C C . MET A 1 171 ? 10.569 -12.818 -13.213 1.00 96.75 171 MET A C 1
ATOM 1288 O O . MET A 1 171 ? 10.624 -13.982 -13.602 1.00 96.75 171 MET A O 1
ATOM 1292 N N . SER A 1 172 ? 11.417 -11.905 -13.677 1.00 97.69 172 SER A N 1
ATOM 1293 C CA . SER A 1 172 ? 12.501 -12.262 -14.598 1.00 97.69 172 SER A CA 1
ATOM 1294 C C . SER A 1 172 ? 13.428 -13.340 -14.022 1.00 97.69 172 SER A C 1
ATOM 1296 O O . SER A 1 172 ? 13.731 -13.341 -12.829 1.00 97.69 172 SER A O 1
ATOM 1298 N N . ARG A 1 173 ? 13.956 -14.222 -14.882 1.00 97.94 173 ARG A N 1
ATOM 1299 C CA . ARG A 1 173 ? 14.967 -15.225 -14.488 1.00 97.94 173 ARG A CA 1
ATOM 1300 C C . ARG A 1 173 ? 16.273 -14.608 -13.991 1.00 97.94 173 ARG A C 1
ATOM 1302 O O . ARG A 1 173 ? 17.060 -15.299 -13.368 1.00 97.94 173 ARG A O 1
ATOM 1309 N N . LYS A 1 174 ? 16.499 -13.311 -14.200 1.00 97.94 174 LYS A N 1
ATOM 1310 C CA . LYS A 1 174 ? 17.665 -12.587 -13.664 1.00 97.94 174 LYS A CA 1
ATOM 1311 C C . LYS A 1 174 ? 17.486 -12.148 -12.203 1.00 97.94 174 LYS A C 1
ATOM 1313 O O . LYS A 1 174 ? 18.337 -11.442 -11.665 1.00 97.94 174 LYS A O 1
ATOM 1318 N N . LEU A 1 175 ? 16.363 -12.490 -11.567 1.00 98.12 175 LEU A N 1
ATOM 1319 C CA . LEU A 1 175 ? 16.022 -12.075 -10.209 1.00 98.12 175 LEU A CA 1
ATOM 1320 C C . LEU A 1 175 ? 15.913 -13.279 -9.275 1.00 98.12 175 LEU A C 1
ATOM 1322 O O . LEU A 1 175 ? 15.313 -14.290 -9.620 1.00 98.12 175 LEU A O 1
ATOM 1326 N N . LYS A 1 176 ? 16.446 -13.153 -8.063 1.00 97.69 176 LYS A N 1
ATOM 1327 C CA . LYS A 1 176 ? 16.431 -14.197 -7.038 1.00 97.69 176 LYS A CA 1
ATOM 1328 C C . LYS A 1 176 ? 15.690 -13.725 -5.794 1.00 97.69 176 LYS A C 1
ATOM 1330 O O . LYS A 1 176 ? 15.979 -12.644 -5.271 1.00 97.69 176 LYS A O 1
ATOM 1335 N N . LEU A 1 177 ? 14.761 -14.549 -5.316 1.00 95.94 177 LEU A N 1
ATOM 1336 C CA . LEU A 1 177 ? 14.083 -14.354 -4.038 1.00 95.94 177 LEU A CA 1
ATOM 1337 C C . LEU A 1 177 ? 14.960 -14.801 -2.863 1.00 95.94 177 LEU A C 1
ATOM 1339 O O . LEU A 1 177 ? 15.749 -15.739 -2.953 1.00 95.94 177 LEU A O 1
ATOM 1343 N N . SER A 1 178 ? 14.815 -14.104 -1.744 1.00 93.75 178 SER A N 1
ATOM 1344 C CA . SER A 1 178 ? 15.483 -14.385 -0.475 1.00 93.75 178 SER A CA 1
ATOM 1345 C C . SER A 1 178 ? 14.652 -13.828 0.684 1.00 93.75 178 SER A C 1
ATOM 1347 O O . SER A 1 178 ? 13.660 -13.126 0.462 1.00 93.75 178 SER A O 1
ATOM 1349 N N . ASN A 1 179 ? 15.061 -14.129 1.922 1.00 88.44 179 ASN A N 1
ATOM 1350 C CA . ASN A 1 179 ? 14.413 -13.640 3.142 1.00 88.44 179 ASN A CA 1
ATOM 1351 C C . ASN A 1 179 ? 12.900 -13.938 3.161 1.00 88.44 179 ASN A C 1
ATOM 1353 O O . ASN A 1 179 ? 12.083 -13.018 3.163 1.00 88.44 179 ASN A O 1
ATOM 1357 N N . ASN A 1 180 ? 12.533 -15.221 3.076 1.00 84.81 180 ASN A N 1
ATOM 1358 C CA . ASN A 1 180 ? 11.139 -15.685 3.027 1.00 84.81 180 ASN A CA 1
ATOM 1359 C C . ASN A 1 180 ? 10.297 -14.964 1.957 1.00 84.81 180 ASN A C 1
ATOM 1361 O O . ASN A 1 180 ? 9.188 -14.509 2.223 1.00 84.81 180 ASN A O 1
ATOM 1365 N N . ASN A 1 181 ? 10.852 -14.821 0.749 1.00 87.12 181 ASN A N 1
ATOM 1366 C CA . ASN A 1 181 ? 10.228 -14.139 -0.392 1.00 87.12 181 ASN A CA 1
ATOM 1367 C C . ASN A 1 181 ? 9.887 -12.661 -0.145 1.00 87.12 181 ASN A C 1
ATOM 1369 O O . ASN A 1 181 ? 9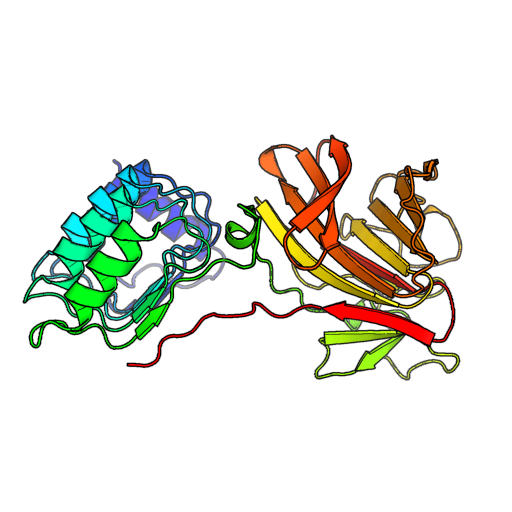.006 -12.106 -0.800 1.00 87.12 181 ASN A O 1
ATOM 1373 N N . ARG A 1 182 ? 10.600 -12.002 0.774 1.00 89.06 182 ARG A N 1
ATOM 1374 C CA . ARG A 1 182 ? 10.440 -10.567 1.051 1.00 89.06 182 ARG A CA 1
ATOM 1375 C C . ARG A 1 182 ? 11.543 -9.708 0.457 1.00 89.06 182 ARG A C 1
ATOM 1377 O O . ARG A 1 182 ? 11.406 -8.490 0.447 1.00 89.06 182 ARG A O 1
ATOM 1384 N N . LYS A 1 183 ? 12.628 -10.307 -0.036 1.00 95.38 183 LYS A N 1
ATOM 1385 C CA . LYS A 1 183 ? 13.725 -9.588 -0.687 1.00 95.38 183 LYS A CA 1
ATOM 1386 C C . LYS A 1 183 ? 14.024 -10.178 -2.055 1.00 95.38 183 LYS A C 1
ATOM 1388 O O . LYS A 1 183 ? 14.233 -11.383 -2.181 1.00 95.38 183 LYS A O 1
ATOM 1393 N N . VAL A 1 184 ? 14.110 -9.314 -3.059 1.00 97.94 184 VAL A N 1
ATOM 1394 C CA . VAL A 1 184 ? 14.547 -9.655 -4.412 1.00 97.94 184 VAL A CA 1
ATOM 1395 C C . VAL A 1 184 ? 15.908 -9.032 -4.697 1.00 97.94 184 VAL A C 1
ATOM 1397 O O . VAL A 1 184 ? 16.169 -7.888 -4.330 1.00 97.94 184 VAL A O 1
ATOM 1400 N N . THR A 1 185 ? 16.786 -9.791 -5.345 1.00 98.31 185 THR A N 1
ATOM 1401 C CA . THR A 1 185 ? 18.122 -9.339 -5.756 1.00 98.31 185 THR A CA 1
ATOM 1402 C C . THR A 1 185 ? 18.351 -9.707 -7.213 1.00 98.31 185 THR A C 1
ATOM 1404 O O . THR A 1 185 ? 17.958 -10.794 -7.638 1.00 98.31 185 THR A O 1
ATOM 1407 N N . ARG A 1 186 ? 18.988 -8.828 -7.992 1.00 98.19 186 ARG A N 1
ATOM 1408 C CA . ARG A 1 186 ? 19.424 -9.188 -9.344 1.00 98.19 186 ARG A CA 1
ATOM 1409 C C . ARG A 1 186 ? 20.728 -9.970 -9.285 1.00 98.19 186 ARG A C 1
ATOM 1411 O O . ARG A 1 186 ? 21.688 -9.528 -8.656 1.00 98.19 186 ARG A O 1
ATOM 1418 N N . VAL A 1 187 ? 20.757 -11.088 -9.993 1.00 97.88 187 VAL A N 1
ATOM 1419 C CA . VAL A 1 187 ? 21.888 -12.015 -10.086 1.00 97.88 187 VAL A CA 1
ATOM 1420 C C . VAL A 1 187 ? 22.350 -12.141 -11.537 1.00 97.88 187 VAL A C 1
ATOM 1422 O O . VAL A 1 187 ? 21.647 -11.709 -12.454 1.00 97.88 187 VAL A O 1
ATOM 1425 N N . GLU A 1 188 ? 23.558 -12.663 -11.737 1.00 95.88 188 GLU A N 1
ATOM 1426 C CA . GLU A 1 188 ? 24.097 -12.907 -13.079 1.00 95.88 188 GLU A CA 1
ATOM 1427 C C . GLU A 1 188 ? 23.567 -14.213 -13.673 1.00 95.88 188 GLU A C 1
ATOM 1429 O O . GLU A 1 188 ? 23.198 -14.230 -14.847 1.00 95.88 188 GLU A O 1
ATOM 1434 N N . GLU A 1 189 ? 23.466 -15.281 -12.873 1.00 95.75 189 GLU A N 1
ATOM 1435 C CA . GLU A 1 189 ? 22.963 -16.564 -13.363 1.00 95.75 189 GLU A CA 1
ATOM 1436 C C . GLU A 1 189 ? 21.442 -16.558 -13.539 1.00 95.75 189 GLU A C 1
ATOM 1438 O O . GLU A 1 189 ? 20.689 -16.068 -12.687 1.00 95.75 189 GLU A O 1
ATOM 1443 N N . GLU A 1 190 ? 20.965 -17.183 -14.617 1.00 95.12 190 GLU A N 1
ATOM 1444 C CA . GLU A 1 190 ? 19.533 -17.397 -14.795 1.00 95.12 190 GLU A CA 1
ATOM 1445 C C . GLU A 1 190 ? 18.988 -18.357 -13.738 1.00 95.12 190 GLU A C 1
ATOM 1447 O O . GLU A 1 190 ? 19.442 -19.489 -13.577 1.00 95.12 190 GLU A O 1
ATOM 1452 N N . GLN A 1 191 ? 17.970 -17.895 -13.023 1.00 96.62 191 GLN A N 1
ATOM 1453 C CA . GLN A 1 191 ? 17.255 -18.693 -12.048 1.00 96.62 191 GLN A CA 1
ATOM 1454 C C . GLN A 1 191 ? 16.335 -19.697 -12.759 1.00 96.62 191 GLN A C 1
ATOM 1456 O O . GLN A 1 191 ? 15.710 -19.351 -13.771 1.00 96.62 191 GLN A O 1
ATOM 1461 N N . PRO A 1 192 ? 16.197 -20.925 -12.225 1.00 96.12 192 PRO A N 1
ATOM 1462 C CA . PRO A 1 192 ? 15.524 -22.044 -12.887 1.00 96.12 192 PRO A CA 1
ATOM 1463 C C . PRO A 1 192 ? 13.988 -21.949 -12.829 1.00 96.12 192 PRO A C 1
ATOM 1465 O O . PRO A 1 192 ? 13.297 -22.949 -12.646 1.00 96.12 192 PRO A O 1
ATOM 1468 N N . TYR A 1 193 ? 13.423 -20.749 -12.973 1.00 94.44 193 TYR A N 1
ATOM 1469 C CA . TYR A 1 193 ? 11.977 -20.573 -12.956 1.00 94.44 193 TYR A CA 1
ATOM 1470 C C . TYR A 1 193 ? 11.332 -21.105 -14.246 1.00 94.44 193 TYR A C 1
ATOM 1472 O O . TYR A 1 193 ? 11.825 -20.824 -15.356 1.00 94.44 193 TYR A O 1
ATOM 1480 N N . PRO A 1 194 ? 10.183 -21.799 -14.137 1.00 94.81 194 PRO A N 1
ATOM 1481 C CA . PRO A 1 194 ? 9.491 -22.355 -15.289 1.00 94.81 194 PRO A CA 1
ATOM 1482 C C . PRO A 1 194 ? 9.032 -21.254 -16.248 1.00 94.81 194 PRO A C 1
ATOM 1484 O O . PRO A 1 194 ? 8.818 -20.093 -15.871 1.00 94.81 194 PRO A O 1
ATOM 1487 N N . HIS A 1 195 ? 8.880 -21.617 -17.521 1.00 93.50 195 HIS A N 1
ATOM 1488 C CA . HIS A 1 195 ? 8.294 -20.714 -18.504 1.00 93.50 195 HIS A CA 1
ATOM 1489 C C . HIS A 1 195 ? 6.884 -20.292 -18.062 1.00 93.50 195 HIS A C 1
ATOM 1491 O O . HIS A 1 195 ? 6.094 -21.121 -17.618 1.00 93.50 195 HIS A O 1
ATOM 1497 N N . HIS A 1 196 ? 6.570 -19.003 -18.199 1.00 96.44 196 HIS A N 1
ATOM 1498 C CA . HIS A 1 196 ? 5.258 -18.466 -17.860 1.00 96.44 196 HIS A CA 1
ATOM 1499 C C . HIS A 1 196 ? 4.928 -17.252 -18.753 1.00 96.44 196 HIS A C 1
ATOM 1501 O O . HIS A 1 196 ? 5.817 -16.425 -19.010 1.00 96.44 196 HIS A O 1
ATOM 1507 N N . PRO A 1 197 ? 3.679 -17.108 -19.244 1.00 94.31 197 PRO A N 1
ATOM 1508 C CA . PRO A 1 197 ? 3.301 -16.020 -20.150 1.00 94.31 197 PRO A CA 1
ATOM 1509 C C . PRO A 1 197 ? 3.465 -14.635 -19.512 1.00 94.31 197 PRO A C 1
ATOM 1511 O O . PRO A 1 197 ? 3.915 -13.705 -20.177 1.00 94.31 197 PRO A O 1
ATOM 1514 N N . HIS A 1 198 ? 3.205 -14.511 -18.208 1.00 95.50 198 HIS A N 1
ATOM 1515 C CA . HIS A 1 198 ? 3.329 -13.242 -17.482 1.00 95.50 198 HIS A CA 1
ATOM 1516 C C . HIS A 1 198 ? 4.768 -12.887 -17.067 1.00 95.50 198 HIS A C 1
ATOM 1518 O O . HIS A 1 198 ? 4.992 -11.809 -16.518 1.00 95.50 198 HIS A O 1
ATOM 1524 N N . ARG A 1 199 ? 5.748 -13.763 -17.334 1.00 97.19 199 ARG A N 1
ATOM 1525 C CA . ARG A 1 199 ? 7.147 -13.560 -16.941 1.00 97.19 199 ARG A CA 1
ATOM 1526 C C . ARG A 1 199 ? 7.832 -12.516 -17.815 1.00 97.19 199 ARG A C 1
ATOM 1528 O O . ARG A 1 199 ? 7.822 -12.672 -19.037 1.00 97.19 199 ARG A O 1
ATOM 1535 N N . PHE A 1 200 ? 8.497 -11.535 -17.211 1.00 97.81 200 PHE A N 1
ATOM 1536 C CA . PHE A 1 200 ? 9.413 -10.658 -17.945 1.00 97.81 200 PHE A CA 1
ATOM 1537 C C . PHE A 1 200 ? 10.623 -11.451 -18.455 1.00 97.81 200 PHE A C 1
ATOM 1539 O O . PHE A 1 200 ? 11.316 -12.095 -17.666 1.00 97.81 200 PHE A O 1
ATOM 1546 N N . ASP A 1 201 ? 10.872 -11.442 -19.764 1.00 94.81 201 ASP A N 1
ATOM 1547 C CA . ASP A 1 201 ? 11.938 -12.251 -20.376 1.00 94.81 201 ASP A CA 1
ATOM 1548 C C . ASP A 1 201 ? 13.263 -11.492 -20.541 1.00 94.81 201 ASP A C 1
ATOM 1550 O O . ASP A 1 201 ? 14.327 -12.044 -20.270 1.00 94.81 201 ASP A O 1
ATOM 1554 N N . TYR A 1 202 ? 13.205 -10.217 -20.916 1.00 95.81 202 TYR A N 1
ATOM 1555 C CA . TYR A 1 202 ? 14.381 -9.419 -21.234 1.00 95.81 202 TYR A CA 1
ATOM 1556 C C . TYR A 1 202 ? 14.848 -8.579 -20.040 1.00 95.81 202 TYR A C 1
ATOM 1558 O O . TYR A 1 202 ? 15.982 -8.721 -19.551 1.00 95.81 202 TYR A O 1
ATOM 1566 N N . TRP A 1 203 ? 13.944 -7.730 -19.543 1.00 96.94 203 TRP A N 1
ATOM 1567 C CA . TRP A 1 203 ? 14.198 -6.778 -18.468 1.00 96.94 203 TRP A CA 1
ATOM 1568 C C . TRP A 1 203 ? 14.107 -7.439 -17.076 1.00 96.94 203 TRP A C 1
ATOM 1570 O O . TRP A 1 203 ? 13.194 -8.229 -16.825 1.00 96.94 203 TRP A O 1
ATOM 1580 N N . PRO A 1 204 ? 15.012 -7.107 -16.135 1.00 97.56 204 PRO A N 1
ATOM 1581 C CA . PRO A 1 204 ? 15.082 -7.686 -14.788 1.00 97.56 204 PRO A CA 1
ATOM 1582 C C . PRO A 1 204 ? 14.016 -7.081 -13.861 1.00 97.56 204 PRO A C 1
ATOM 1584 O O . PRO A 1 204 ? 14.317 -6.295 -12.957 1.00 97.56 204 PRO A O 1
ATOM 1587 N N . GLN A 1 205 ? 12.760 -7.432 -14.125 1.00 97.88 205 GLN A N 1
ATOM 1588 C CA . GLN A 1 205 ? 11.578 -6.858 -13.487 1.00 97.88 205 GLN A CA 1
ATOM 1589 C C . GLN A 1 205 ? 10.687 -7.916 -12.843 1.00 97.88 205 GLN A C 1
ATOM 1591 O O . GLN A 1 205 ? 10.761 -9.103 -13.173 1.00 97.88 205 GLN A O 1
ATOM 1596 N N . LEU A 1 206 ? 9.813 -7.466 -11.947 1.00 97.94 206 LEU A N 1
ATOM 1597 C CA . LEU A 1 206 ? 8.712 -8.252 -11.398 1.00 97.94 206 LEU A CA 1
ATOM 1598 C C . LEU A 1 206 ? 7.509 -7.354 -11.090 1.00 97.94 206 LEU A C 1
ATOM 1600 O O . LEU A 1 206 ? 7.672 -6.153 -10.869 1.00 97.94 206 LEU A O 1
ATOM 1604 N N . LEU A 1 207 ? 6.324 -7.956 -11.017 1.00 97.94 207 LEU A N 1
ATOM 1605 C CA . LEU A 1 207 ? 5.156 -7.387 -10.345 1.00 97.94 207 LEU A CA 1
ATOM 1606 C C . LEU A 1 207 ? 4.853 -8.123 -9.039 1.00 97.94 207 LEU A C 1
ATOM 1608 O O . LEU A 1 207 ? 5.190 -9.294 -8.860 1.00 97.94 207 LEU A O 1
ATOM 1612 N N . CYS A 1 208 ? 4.184 -7.428 -8.132 1.00 96.25 208 CYS A N 1
ATOM 1613 C CA . CYS A 1 208 ? 3.512 -8.034 -6.996 1.00 96.25 208 CYS A CA 1
ATOM 1614 C C . CYS A 1 208 ? 2.189 -8.681 -7.432 1.00 96.25 208 CYS A C 1
ATOM 1616 O O . CYS A 1 208 ? 1.594 -8.299 -8.440 1.00 96.25 208 CYS A O 1
ATOM 1618 N N . ARG A 1 209 ? 1.720 -9.660 -6.655 1.00 90.56 209 ARG A N 1
ATOM 1619 C CA . ARG A 1 209 ? 0.449 -10.362 -6.887 1.00 90.56 209 ARG A CA 1
ATOM 1620 C C . ARG A 1 209 ? -0.765 -9.511 -6.552 1.00 90.56 209 ARG A C 1
ATOM 1622 O O . ARG A 1 209 ? -1.809 -9.709 -7.168 1.00 90.56 209 ARG A O 1
ATOM 1629 N N . ASN A 1 210 ? -0.631 -8.625 -5.569 1.00 89.75 210 ASN A N 1
ATOM 1630 C CA . ASN A 1 210 ? -1.719 -7.805 -5.056 1.00 89.75 210 ASN A CA 1
ATOM 1631 C C . ASN A 1 210 ? -2.223 -6.834 -6.127 1.00 89.75 210 ASN A C 1
ATOM 1633 O O . ASN A 1 210 ? -1.422 -6.172 -6.793 1.00 89.75 210 ASN A O 1
ATOM 1637 N N . ASP A 1 211 ? -3.542 -6.707 -6.217 1.00 89.50 211 ASP A N 1
ATOM 1638 C CA . ASP A 1 211 ? -4.158 -5.532 -6.816 1.00 89.50 211 ASP A CA 1
ATOM 1639 C C . ASP A 1 211 ? -4.182 -4.413 -5.770 1.00 89.50 211 ASP A C 1
ATOM 1641 O O . ASP A 1 211 ? -4.546 -4.625 -4.613 1.00 89.50 211 ASP A O 1
ATOM 1645 N N . LEU A 1 212 ? -3.736 -3.231 -6.174 1.00 88.56 212 LEU A N 1
ATOM 1646 C CA . LEU A 1 212 ? -3.801 -2.009 -5.392 1.00 88.56 212 LEU A CA 1
ATOM 1647 C C . LEU A 1 212 ? -5.138 -1.343 -5.717 1.00 88.56 212 LEU A C 1
ATOM 1649 O O . LEU A 1 212 ? -5.354 -0.875 -6.837 1.00 88.56 212 LEU A O 1
ATOM 1653 N N . SER A 1 213 ? -6.043 -1.347 -4.745 1.00 80.38 213 SER A N 1
ATOM 1654 C CA . SER A 1 213 ? -7.386 -0.778 -4.850 1.00 80.38 213 SER A CA 1
ATOM 1655 C C . SER A 1 213 ? -7.643 0.197 -3.709 1.00 80.38 213 SER A C 1
ATOM 1657 O O . SER A 1 213 ? -7.159 -0.005 -2.597 1.00 80.38 213 SER A O 1
ATOM 1659 N N . GLY A 1 214 ? -8.442 1.235 -3.958 1.00 83.44 214 GLY A N 1
ATOM 1660 C CA . GLY A 1 214 ? -8.689 2.271 -2.956 1.00 83.44 214 GLY A CA 1
ATOM 1661 C C . GLY A 1 214 ? -7.408 3.047 -2.655 1.00 83.44 214 GLY A C 1
ATOM 1662 O O . GLY A 1 214 ? -6.764 3.552 -3.575 1.00 83.44 214 GLY A O 1
ATOM 1663 N N . ARG A 1 215 ? -7.036 3.134 -1.379 1.00 83.44 215 ARG A N 1
ATOM 1664 C CA . ARG A 1 215 ? -5.793 3.767 -0.937 1.00 83.44 215 ARG A CA 1
ATOM 1665 C C . ARG A 1 215 ? -4.828 2.714 -0.423 1.00 83.44 215 ARG A C 1
ATOM 1667 O O . ARG A 1 215 ? -5.211 1.851 0.359 1.00 83.44 215 ARG A O 1
ATOM 1674 N N . CYS A 1 216 ? -3.587 2.775 -0.879 1.00 86.31 216 CYS A N 1
ATOM 1675 C CA . CYS A 1 216 ? -2.560 1.788 -0.578 1.00 86.31 216 CYS A CA 1
ATOM 1676 C C . CYS A 1 216 ? -1.264 2.497 -0.203 1.00 86.31 216 CYS A C 1
ATOM 1678 O O . CYS A 1 216 ? -0.849 3.434 -0.878 1.00 86.31 216 CYS A O 1
ATOM 1680 N N . TYR A 1 217 ? -0.599 2.015 0.836 1.00 87.62 217 TYR A N 1
ATOM 1681 C CA . TYR A 1 217 ? 0.695 2.487 1.300 1.00 87.62 217 TYR A CA 1
ATOM 1682 C C . TYR A 1 217 ? 1.641 1.307 1.478 1.00 87.62 217 TYR A C 1
ATOM 1684 O O . TYR A 1 217 ? 1.248 0.285 2.024 1.00 87.62 217 TYR A O 1
ATOM 1692 N N . TRP A 1 218 ? 2.894 1.413 1.060 1.00 90.06 218 TRP A N 1
ATOM 1693 C CA . TRP A 1 218 ? 3.901 0.415 1.420 1.00 90.06 218 TRP A CA 1
ATOM 1694 C C . TRP A 1 218 ? 5.294 1.021 1.426 1.00 90.06 218 TRP A C 1
ATOM 1696 O O . TRP A 1 218 ? 5.565 2.026 0.770 1.00 90.06 218 TRP A O 1
ATOM 1706 N N . GLU A 1 219 ? 6.199 0.355 2.132 1.00 92.00 219 GLU A N 1
ATOM 1707 C CA . GLU A 1 219 ? 7.599 0.744 2.214 1.00 92.00 219 GLU A CA 1
ATOM 1708 C C . GLU A 1 219 ? 8.505 -0.348 1.666 1.00 92.00 219 GLU A C 1
ATOM 1710 O O . GLU A 1 219 ? 8.287 -1.548 1.877 1.00 92.00 219 GLU A O 1
ATOM 1715 N N . VAL A 1 220 ? 9.557 0.088 0.981 1.00 94.62 220 VAL A N 1
ATOM 1716 C CA . VAL A 1 220 ? 10.630 -0.784 0.528 1.00 94.62 220 VAL A CA 1
ATOM 1717 C C . VAL A 1 220 ? 11.989 -0.210 0.880 1.00 94.62 220 VAL A C 1
ATOM 1719 O O . VAL A 1 220 ? 12.258 0.980 0.703 1.00 94.62 220 VAL A O 1
ATOM 1722 N N . GLU A 1 221 ? 12.874 -1.086 1.330 1.00 94.88 221 GLU A N 1
ATOM 1723 C CA . GLU A 1 221 ? 14.304 -0.826 1.370 1.00 94.88 221 GLU A CA 1
ATOM 1724 C C . GLU A 1 221 ? 14.916 -1.185 0.025 1.00 94.88 221 GLU A C 1
ATOM 1726 O O . GLU A 1 221 ? 14.583 -2.206 -0.577 1.00 94.88 221 GLU A O 1
ATOM 1731 N N . TRP A 1 222 ? 15.828 -0.355 -0.456 1.00 95.88 222 TRP A N 1
ATOM 1732 C CA . TRP A 1 222 ? 16.503 -0.571 -1.723 1.00 95.88 222 TRP A CA 1
ATOM 1733 C C . TRP A 1 222 ? 18.007 -0.367 -1.601 1.00 95.88 222 TRP A C 1
ATOM 1735 O O . TRP A 1 222 ? 18.493 0.399 -0.769 1.00 95.88 222 TRP A O 1
ATOM 1745 N N . SER A 1 223 ? 18.750 -1.051 -2.469 1.00 95.88 223 SER A N 1
ATOM 1746 C CA . SER A 1 223 ? 20.197 -0.911 -2.609 1.00 95.88 223 SER A CA 1
ATOM 1747 C C . SER A 1 223 ? 20.610 -1.011 -4.077 1.00 95.88 223 SER A C 1
ATOM 1749 O O . SER A 1 223 ? 20.097 -1.850 -4.823 1.00 95.88 223 SER A O 1
ATOM 1751 N N . GLY A 1 224 ? 21.547 -0.157 -4.488 1.00 95.12 224 GLY A N 1
ATOM 1752 C CA . GLY A 1 224 ? 22.039 -0.054 -5.857 1.00 95.12 224 GLY A CA 1
ATOM 1753 C C . GLY A 1 224 ? 21.170 0.851 -6.732 1.00 95.12 224 GLY A C 1
ATOM 1754 O O . GLY A 1 224 ? 20.743 1.919 -6.305 1.00 95.12 224 GLY A O 1
ATOM 1755 N N . MET A 1 225 ? 20.947 0.439 -7.980 1.00 96.06 225 MET A N 1
ATOM 1756 C CA . MET A 1 225 ? 20.104 1.142 -8.947 1.00 96.06 225 MET A CA 1
ATOM 1757 C C . MET A 1 225 ? 18.815 0.350 -9.162 1.00 96.06 225 MET A C 1
ATOM 1759 O O . MET A 1 225 ? 18.828 -0.730 -9.763 1.00 96.06 225 MET A O 1
ATOM 1763 N N . VAL A 1 226 ? 17.699 0.891 -8.680 1.00 97.88 226 VAL A N 1
ATOM 1764 C CA . VAL A 1 226 ? 16.387 0.237 -8.756 1.00 97.88 226 VAL A CA 1
ATOM 1765 C C . VAL A 1 226 ? 15.326 1.187 -9.292 1.00 97.88 226 VAL A C 1
ATOM 1767 O O . VAL A 1 226 ? 15.459 2.404 -9.186 1.00 97.88 226 VAL A O 1
ATOM 1770 N N . SER A 1 227 ? 14.259 0.622 -9.841 1.00 97.94 227 SER A N 1
ATOM 1771 C CA . SER A 1 227 ? 13.007 1.334 -10.076 1.00 97.94 227 SER A CA 1
ATOM 1772 C C . SER A 1 227 ? 11.919 0.752 -9.184 1.00 97.94 227 SER A C 1
ATOM 1774 O O . SER A 1 227 ? 11.754 -0.468 -9.143 1.00 97.94 227 SER A O 1
ATOM 1776 N N . ILE A 1 228 ? 11.193 1.623 -8.492 1.00 98.44 228 ILE A N 1
ATOM 1777 C CA . ILE A 1 228 ? 10.013 1.313 -7.686 1.00 98.44 228 ILE A CA 1
ATOM 1778 C C . ILE A 1 228 ? 8.816 1.870 -8.443 1.00 98.44 228 ILE A C 1
ATOM 1780 O O . ILE A 1 228 ? 8.766 3.066 -8.731 1.00 98.44 228 ILE A O 1
ATOM 1784 N N . SER A 1 229 ? 7.880 1.004 -8.807 1.00 98.44 229 SER A N 1
ATOM 1785 C CA . SER A 1 229 ? 6.900 1.321 -9.837 1.00 98.44 229 SER A CA 1
ATOM 1786 C C . SER A 1 229 ? 5.497 0.886 -9.449 1.00 98.44 229 SER A C 1
ATOM 1788 O O . SER A 1 229 ? 5.299 -0.043 -8.666 1.00 98.44 229 SER A O 1
ATOM 1790 N N . VAL A 1 230 ? 4.520 1.546 -10.056 1.00 98.25 230 VAL A N 1
ATOM 1791 C CA . VAL A 1 230 ? 3.121 1.130 -10.081 1.00 98.25 230 VAL A CA 1
ATOM 1792 C C . VAL A 1 230 ? 2.710 0.998 -11.539 1.00 98.25 230 VAL A C 1
ATOM 1794 O O . VAL A 1 230 ? 3.088 1.828 -12.366 1.00 98.25 230 VAL A O 1
ATOM 1797 N N . SER A 1 231 ? 1.994 -0.066 -11.885 1.00 98.00 231 SER A N 1
ATOM 1798 C CA . SER A 1 231 ? 1.632 -0.346 -13.272 1.00 98.00 231 SER A CA 1
ATOM 1799 C C . SER A 1 231 ? 0.321 -1.104 -13.383 1.00 98.00 231 SER A C 1
ATOM 1801 O O . SER A 1 231 ? -0.029 -1.871 -12.489 1.00 98.00 231 SER A O 1
ATOM 1803 N N . TYR A 1 232 ? -0.379 -0.943 -14.504 1.00 97.31 232 TYR A N 1
ATOM 1804 C CA . TYR A 1 232 ? -1.428 -1.883 -14.875 1.00 97.31 232 TYR A CA 1
ATOM 1805 C C . TYR A 1 232 ? -0.849 -3.278 -15.107 1.00 97.31 232 TYR A C 1
ATOM 1807 O O . TYR A 1 232 ? 0.226 -3.460 -15.686 1.00 97.31 232 TYR A O 1
ATOM 1815 N N . ARG A 1 233 ? -1.615 -4.301 -14.726 1.00 95.00 233 ARG A N 1
ATOM 1816 C CA . ARG A 1 233 ? -1.223 -5.705 -14.922 1.00 95.00 233 ARG A CA 1
ATOM 1817 C C . ARG A 1 233 ? -1.002 -6.061 -16.404 1.00 95.00 233 ARG A C 1
ATOM 1819 O O . ARG A 1 233 ? -0.254 -6.994 -16.698 1.00 95.00 233 ARG A O 1
ATOM 1826 N N . GLY A 1 234 ? -1.601 -5.304 -17.326 1.00 94.75 234 GLY A N 1
ATOM 1827 C CA . GLY A 1 234 ? -1.504 -5.475 -18.779 1.00 94.75 234 GLY A CA 1
ATOM 1828 C C . GLY A 1 234 ? -0.177 -5.066 -19.436 1.00 94.75 234 GLY A C 1
ATOM 1829 O O . GLY A 1 234 ? -0.036 -5.289 -20.637 1.00 94.75 234 GLY A O 1
ATOM 1830 N N . ILE A 1 235 ? 0.798 -4.520 -18.693 1.00 96.62 235 ILE A N 1
ATOM 1831 C CA . ILE A 1 235 ? 2.109 -4.143 -19.254 1.00 96.62 235 ILE A CA 1
ATOM 1832 C C . ILE A 1 235 ? 2.749 -5.304 -20.036 1.00 96.62 235 ILE A C 1
ATOM 1834 O O . ILE A 1 235 ? 2.694 -6.472 -19.619 1.00 96.62 235 ILE A O 1
ATOM 1838 N N . ARG A 1 236 ? 3.371 -4.986 -21.179 1.00 97.06 236 ARG A N 1
ATOM 1839 C CA . ARG A 1 236 ? 4.001 -5.974 -22.060 1.00 97.06 236 ARG A CA 1
ATOM 1840 C C . ARG A 1 236 ? 5.182 -6.639 -21.348 1.00 97.06 236 ARG A C 1
ATOM 1842 O O . ARG A 1 236 ? 5.944 -5.999 -20.634 1.00 97.06 236 ARG A O 1
ATOM 1849 N N . ARG A 1 237 ? 5.324 -7.958 -21.518 1.00 96.31 237 ARG A N 1
ATOM 1850 C CA . ARG A 1 237 ? 6.322 -8.769 -20.786 1.00 96.31 237 ARG A CA 1
ATOM 1851 C C . ARG A 1 237 ? 7.489 -9.251 -21.631 1.00 96.31 237 ARG A C 1
ATOM 1853 O O . ARG A 1 237 ? 8.445 -9.774 -21.065 1.00 96.31 237 ARG A O 1
ATOM 1860 N N . LYS A 1 238 ? 7.356 -9.163 -22.954 1.00 96.62 238 LYS A N 1
ATOM 1861 C CA . LYS A 1 238 ? 8.196 -9.879 -23.913 1.00 96.62 238 LYS A CA 1
ATOM 1862 C C . LYS A 1 238 ? 8.912 -8.914 -24.844 1.00 96.62 238 LYS A C 1
ATOM 1864 O O . LYS A 1 238 ? 8.241 -8.172 -25.566 1.00 96.62 238 LYS A O 1
ATOM 1869 N N . GLY A 1 239 ? 10.238 -8.995 -24.859 1.00 95.62 239 GLY A N 1
ATOM 1870 C CA . GLY A 1 239 ? 11.113 -8.182 -25.700 1.00 95.62 239 GLY A CA 1
ATOM 1871 C C . GLY A 1 239 ? 11.769 -7.007 -24.974 1.00 95.62 239 GLY A C 1
ATOM 1872 O O . GLY A 1 239 ? 11.577 -6.786 -23.778 1.00 95.62 239 GLY A O 1
ATOM 1873 N N . ASP A 1 240 ? 12.564 -6.258 -25.730 1.00 95.69 240 ASP A N 1
ATOM 1874 C CA . ASP A 1 240 ? 13.450 -5.184 -25.272 1.00 95.69 240 ASP A CA 1
ATOM 1875 C C . ASP A 1 240 ? 12.900 -3.770 -25.518 1.00 95.69 240 ASP A C 1
ATOM 1877 O O . ASP A 1 240 ? 13.560 -2.793 -25.186 1.00 95.69 240 ASP A O 1
ATOM 1881 N N . SER A 1 241 ? 11.682 -3.647 -26.051 1.00 95.19 241 SER A N 1
ATOM 1882 C CA . SER A 1 241 ? 11.048 -2.350 -26.313 1.00 95.19 241 SER A CA 1
ATOM 1883 C C . SER A 1 241 ? 10.730 -1.572 -25.032 1.00 95.19 241 SER A C 1
ATOM 1885 O O . SER A 1 241 ? 10.481 -2.175 -23.982 1.00 95.19 241 SER A O 1
ATOM 1887 N N . ASP A 1 242 ? 10.551 -0.255 -25.160 1.00 93.19 242 ASP A N 1
ATOM 1888 C CA . ASP A 1 242 ? 10.149 0.615 -24.044 1.00 93.19 242 ASP A CA 1
ATOM 1889 C C . ASP A 1 242 ? 8.775 0.265 -23.449 1.00 93.19 242 ASP A C 1
ATOM 1891 O O . ASP A 1 242 ? 8.554 0.344 -22.239 1.00 93.19 242 ASP A O 1
ATOM 1895 N N . GLU A 1 243 ? 7.903 -0.328 -24.270 1.00 96.44 243 GLU A N 1
ATOM 1896 C CA . GLU A 1 243 ? 6.624 -0.910 -23.842 1.00 96.44 243 GLU A CA 1
ATOM 1897 C C . GLU A 1 243 ? 6.748 -2.028 -22.787 1.00 96.44 243 GLU A C 1
ATOM 1899 O O . GLU A 1 243 ? 5.753 -2.402 -22.163 1.00 96.44 243 GLU A O 1
ATOM 1904 N N . CYS A 1 244 ? 7.948 -2.587 -22.586 1.00 95.94 244 CYS A N 1
ATOM 1905 C CA . CYS A 1 244 ? 8.181 -3.724 -21.697 1.00 95.94 244 CYS A CA 1
ATOM 1906 C C . CYS A 1 244 ? 8.803 -3.360 -20.343 1.00 95.94 244 CYS A C 1
ATOM 1908 O O . CYS A 1 244 ? 8.912 -4.249 -19.495 1.00 95.94 244 CYS A O 1
ATOM 1910 N N . TRP A 1 245 ? 9.231 -2.111 -20.111 1.00 95.62 245 TRP A N 1
ATOM 1911 C CA . TRP A 1 245 ? 9.828 -1.705 -18.832 1.00 95.62 245 TRP A CA 1
ATOM 1912 C C . TRP A 1 245 ? 9.067 -0.582 -18.132 1.00 95.62 245 TRP A C 1
ATOM 1914 O O . TRP A 1 245 ? 8.416 0.251 -18.759 1.00 95.62 245 TRP A O 1
ATOM 1924 N N . PHE A 1 246 ? 9.103 -0.584 -16.799 1.00 98.19 246 PHE A N 1
ATOM 1925 C CA . PHE A 1 246 ? 8.349 0.371 -15.997 1.00 98.19 246 PHE A CA 1
ATOM 1926 C C . PHE A 1 246 ? 8.846 1.807 -16.197 1.00 98.19 246 PHE A C 1
ATOM 1928 O O . PHE A 1 246 ? 10.007 2.115 -15.937 1.00 98.19 246 PHE A O 1
ATOM 1935 N N . GLY A 1 247 ? 7.930 2.697 -16.580 1.00 97.00 247 GLY A N 1
ATOM 1936 C CA . GLY A 1 247 ? 8.188 4.099 -16.904 1.00 97.00 247 GLY A CA 1
ATOM 1937 C C . GLY A 1 247 ? 8.329 4.367 -18.406 1.00 97.00 247 GLY A C 1
ATOM 1938 O O . GLY A 1 247 ? 8.019 5.473 -18.838 1.00 97.00 247 GLY A O 1
ATOM 1939 N N . GLY A 1 248 ? 8.688 3.362 -19.212 1.00 96.50 248 GLY A N 1
ATOM 1940 C CA . GLY A 1 248 ? 8.837 3.478 -20.672 1.00 96.50 248 GLY A CA 1
ATOM 1941 C C . GLY A 1 248 ? 7.519 3.474 -21.458 1.00 96.50 248 GLY A C 1
ATOM 1942 O O . GLY A 1 248 ? 7.523 3.564 -22.676 1.00 96.50 248 GLY A O 1
ATOM 1943 N N . ASN A 1 249 ? 6.378 3.365 -20.775 1.00 97.19 249 ASN A N 1
ATOM 1944 C CA . ASN A 1 249 ? 5.056 3.250 -21.393 1.00 97.19 249 ASN A CA 1
ATOM 1945 C C . ASN A 1 249 ? 3.991 4.033 -20.627 1.00 97.19 249 ASN A C 1
ATOM 1947 O O . ASN A 1 249 ? 4.194 4.477 -19.494 1.00 97.19 249 ASN A O 1
ATOM 1951 N N . HIS A 1 250 ? 2.815 4.149 -21.236 1.00 96.25 250 HIS A N 1
ATOM 1952 C CA . HIS A 1 250 ? 1.662 4.840 -20.663 1.00 96.25 250 HIS A CA 1
ATOM 1953 C C . HIS A 1 250 ? 0.936 4.043 -19.556 1.00 96.25 250 HIS A C 1
ATOM 1955 O O . HIS A 1 250 ? -0.024 4.542 -18.971 1.00 96.25 250 HIS A O 1
ATOM 1961 N N . GLN A 1 251 ? 1.347 2.800 -19.280 1.00 97.00 251 GLN A N 1
ATOM 1962 C CA . GLN A 1 251 ? 0.711 1.896 -18.309 1.00 97.00 251 GLN A CA 1
ATOM 1963 C C . GLN A 1 251 ? 1.462 1.815 -16.976 1.00 97.00 251 GLN A C 1
ATOM 1965 O O . GLN A 1 251 ? 1.098 1.013 -16.111 1.00 97.00 251 GLN A O 1
ATOM 1970 N N . SER A 1 252 ? 2.550 2.568 -16.817 1.00 98.06 252 SER A N 1
ATOM 1971 C CA . SER A 1 252 ? 3.397 2.498 -15.632 1.00 98.06 252 SER A CA 1
ATOM 1972 C C . SER A 1 252 ? 3.958 3.855 -15.228 1.00 98.06 252 SER A C 1
ATOM 1974 O O . SER A 1 252 ? 4.241 4.721 -16.057 1.00 98.06 252 SER A O 1
ATOM 1976 N N . TRP A 1 253 ? 4.126 4.015 -13.921 1.00 98.50 253 TRP A N 1
ATOM 1977 C CA . TRP A 1 253 ? 4.697 5.184 -13.268 1.00 98.50 253 TRP A CA 1
ATOM 1978 C C . TRP A 1 253 ? 5.793 4.704 -12.338 1.00 98.50 253 TRP A C 1
ATOM 1980 O O . TRP A 1 253 ? 5.583 3.783 -11.545 1.00 98.50 253 TRP A O 1
ATOM 1990 N N . SER A 1 254 ? 6.974 5.298 -12.444 1.00 98.31 254 SER A N 1
ATOM 1991 C CA . SER A 1 254 ? 8.147 4.769 -11.766 1.00 98.31 254 SER A CA 1
ATOM 1992 C C . SER A 1 254 ? 8.970 5.853 -11.098 1.00 98.31 254 SER A C 1
ATOM 1994 O O . SER A 1 254 ? 9.269 6.871 -11.708 1.00 98.31 254 SER A O 1
ATOM 1996 N N . LEU A 1 255 ? 9.429 5.572 -9.883 1.00 98.19 255 LEU A N 1
ATOM 1997 C CA . LEU A 1 255 ? 10.534 6.263 -9.235 1.00 98.19 255 LEU A CA 1
ATOM 1998 C C . LEU A 1 255 ? 11.813 5.454 -9.459 1.00 98.19 255 LEU A C 1
ATOM 2000 O O . LEU A 1 255 ? 11.878 4.282 -9.093 1.00 98.19 255 LEU A O 1
ATOM 2004 N N . ARG A 1 256 ? 12.836 6.059 -10.052 1.00 96.81 256 ARG A N 1
ATOM 2005 C CA . ARG A 1 256 ? 14.172 5.474 -10.175 1.00 96.81 256 ARG A CA 1
ATOM 2006 C C . ARG A 1 256 ? 15.049 6.002 -9.041 1.00 96.81 256 ARG A C 1
ATOM 2008 O O . ARG A 1 256 ? 15.100 7.206 -8.804 1.00 96.81 256 ARG A O 1
ATOM 2015 N N . CYS A 1 257 ? 15.750 5.097 -8.368 1.00 94.62 257 CYS A N 1
ATOM 2016 C CA . CYS A 1 257 ? 16.601 5.377 -7.214 1.00 94.62 257 CYS A CA 1
ATOM 2017 C C . CYS A 1 257 ? 18.036 4.925 -7.502 1.00 94.62 257 CYS A C 1
ATOM 2019 O O . CYS A 1 257 ? 18.249 3.767 -7.874 1.00 94.62 257 CYS A O 1
ATOM 2021 N N . TRP A 1 258 ? 19.020 5.813 -7.332 1.00 91.12 258 TRP A N 1
ATOM 2022 C CA . TRP A 1 258 ? 20.444 5.469 -7.435 1.00 91.12 258 TRP A CA 1
ATOM 2023 C C . TRP A 1 258 ? 21.318 6.500 -6.716 1.00 91.12 258 TRP A C 1
ATOM 2025 O O . TRP A 1 258 ? 21.151 7.698 -6.914 1.00 91.12 258 TRP A O 1
ATOM 2035 N N . ASN A 1 259 ? 22.292 6.057 -5.915 1.00 86.38 259 ASN A N 1
ATOM 2036 C CA . ASN A 1 259 ? 23.294 6.927 -5.269 1.00 86.38 259 ASN A CA 1
ATOM 2037 C C . ASN A 1 259 ? 22.702 8.188 -4.592 1.00 86.38 259 ASN A C 1
ATOM 2039 O O . ASN A 1 259 ? 23.236 9.289 -4.740 1.00 86.38 259 ASN A O 1
ATOM 2043 N N . GLY A 1 260 ? 21.566 8.035 -3.906 1.00 79.38 260 GLY A N 1
ATOM 2044 C CA . GLY A 1 260 ? 20.856 9.111 -3.207 1.00 79.38 260 GLY A CA 1
ATOM 2045 C C . GLY A 1 260 ? 20.134 10.112 -4.113 1.00 79.38 260 GLY A C 1
ATOM 2046 O O . GLY A 1 260 ? 19.598 11.103 -3.619 1.00 79.38 260 GLY A O 1
ATOM 2047 N N . ARG A 1 261 ? 20.113 9.855 -5.423 1.00 89.31 261 ARG A N 1
ATOM 2048 C CA . ARG A 1 261 ? 19.373 10.610 -6.432 1.00 89.31 261 ARG A CA 1
ATOM 2049 C C . ARG A 1 261 ? 18.084 9.895 -6.795 1.00 89.31 261 ARG A C 1
ATOM 2051 O O . ARG A 1 261 ? 17.992 8.664 -6.725 1.00 89.31 261 ARG A O 1
ATOM 2058 N N . PHE A 1 262 ? 17.124 10.701 -7.226 1.00 93.50 262 PHE A N 1
ATOM 2059 C CA . PHE A 1 262 ? 15.812 10.246 -7.640 1.00 93.50 262 PHE A CA 1
ATOM 2060 C C . PHE A 1 262 ? 15.431 10.880 -8.977 1.00 93.50 262 PHE A C 1
ATOM 2062 O O . PHE A 1 262 ? 15.713 12.054 -9.227 1.00 93.50 262 PHE A O 1
ATOM 2069 N N . SER A 1 263 ? 14.758 10.114 -9.822 1.00 96.12 263 SER A N 1
ATOM 2070 C CA . SER A 1 263 ? 14.016 10.622 -10.975 1.00 96.12 263 SER A CA 1
ATOM 2071 C C . SER A 1 263 ? 12.688 9.897 -11.064 1.00 96.12 263 SER A C 1
ATOM 2073 O O . SER A 1 263 ? 12.537 8.781 -10.563 1.00 96.12 263 SER A O 1
ATOM 2075 N N . VAL A 1 264 ? 11.712 10.535 -11.692 1.00 97.75 264 VAL A N 1
ATOM 2076 C CA . VAL A 1 264 ? 10.438 9.901 -12.019 1.00 97.75 264 VAL A CA 1
ATOM 2077 C C . VAL A 1 264 ? 10.347 9.669 -13.514 1.00 97.75 264 VAL A C 1
ATOM 2079 O O . VAL A 1 264 ? 10.825 10.484 -14.297 1.00 97.75 264 VAL A O 1
ATOM 2082 N N . CYS A 1 265 ? 9.757 8.547 -13.906 1.00 97.31 265 CYS A N 1
ATOM 2083 C CA . CYS A 1 265 ? 9.616 8.140 -15.294 1.00 97.31 265 CYS A CA 1
ATOM 2084 C C . CYS A 1 265 ? 8.182 7.685 -15.574 1.00 97.31 265 CYS A C 1
ATOM 2086 O O . CYS A 1 265 ? 7.615 6.893 -14.813 1.00 97.31 265 CYS A O 1
ATOM 2088 N N . HIS A 1 266 ? 7.602 8.210 -16.649 1.00 97.38 266 HIS A N 1
ATOM 2089 C CA . HIS A 1 266 ? 6.297 7.820 -17.174 1.00 97.38 266 HIS A CA 1
ATOM 2090 C C . HIS A 1 266 ? 6.234 8.131 -18.671 1.00 97.38 266 HIS A C 1
ATOM 2092 O O . HIS A 1 266 ? 6.599 9.235 -19.079 1.00 97.38 266 HIS A O 1
ATOM 2098 N N . ASN A 1 267 ? 5.730 7.189 -19.472 1.00 95.94 267 ASN A N 1
ATOM 2099 C CA . ASN A 1 267 ? 5.608 7.322 -20.923 1.00 95.94 267 ASN A CA 1
ATOM 2100 C C . ASN A 1 267 ? 6.910 7.791 -21.604 1.00 95.94 267 ASN A C 1
ATOM 2102 O O . ASN A 1 267 ? 6.905 8.758 -22.366 1.00 95.94 267 ASN A O 1
ATOM 2106 N N . ASP A 1 268 ? 8.022 7.149 -21.232 1.00 92.94 268 ASP A N 1
ATOM 2107 C CA . ASP A 1 268 ? 9.384 7.420 -21.718 1.00 92.94 268 ASP A CA 1
ATOM 2108 C C . ASP A 1 268 ? 9.908 8.840 -21.409 1.00 92.94 268 ASP A C 1
ATOM 2110 O O . ASP A 1 268 ? 10.913 9.313 -21.935 1.00 92.94 268 ASP A O 1
ATOM 2114 N N . ARG A 1 269 ? 9.242 9.556 -20.497 1.00 94.44 269 ARG A N 1
ATOM 2115 C CA . ARG A 1 269 ? 9.689 10.866 -20.019 1.00 94.44 269 ARG A CA 1
ATOM 2116 C C . ARG A 1 269 ? 10.278 10.733 -18.633 1.00 94.44 269 ARG A C 1
ATOM 2118 O O . ARG A 1 269 ? 9.563 10.446 -17.675 1.00 94.44 269 ARG A O 1
ATOM 2125 N N . GLU A 1 270 ? 11.576 10.980 -18.524 1.00 95.69 270 GLU A N 1
ATOM 2126 C CA . GLU A 1 270 ? 12.290 11.022 -17.251 1.00 95.69 270 GLU A CA 1
ATOM 2127 C C . GLU A 1 270 ? 12.442 12.465 -16.756 1.00 95.69 270 GLU A C 1
ATOM 2129 O O . GLU A 1 270 ? 12.926 13.339 -17.472 1.00 95.69 270 GLU A O 1
ATOM 2134 N N . THR A 1 271 ? 12.038 12.717 -15.512 1.00 95.31 271 THR A N 1
ATOM 2135 C CA . THR A 1 271 ? 12.206 14.007 -14.834 1.00 95.31 271 THR A CA 1
ATOM 2136 C C . THR A 1 271 ? 13.096 13.816 -13.605 1.00 95.31 271 THR A C 1
ATOM 2138 O O . THR A 1 271 ? 12.701 13.099 -12.679 1.00 95.31 271 THR A O 1
ATOM 2141 N N . PRO A 1 272 ? 14.299 14.414 -13.562 1.00 93.38 272 PRO A N 1
ATOM 2142 C CA . PRO A 1 272 ? 15.154 14.351 -12.383 1.00 93.38 272 PRO A CA 1
ATOM 2143 C C . PRO A 1 272 ? 14.533 15.141 -11.225 1.00 93.38 272 PRO A C 1
ATOM 2145 O O . PRO A 1 272 ? 13.960 16.210 -11.432 1.00 93.38 272 PRO A O 1
ATOM 2148 N N . LEU A 1 273 ? 14.668 14.630 -10.001 1.00 90.38 273 LEU A N 1
ATOM 2149 C CA . LEU A 1 273 ? 14.197 15.296 -8.788 1.00 90.38 273 LEU A CA 1
ATOM 2150 C C . LEU A 1 273 ? 15.360 15.951 -8.034 1.00 90.38 273 LEU A C 1
ATOM 2152 O O . LEU A 1 273 ? 16.488 15.441 -8.014 1.00 90.38 273 LEU A O 1
ATOM 2156 N N . SER A 1 274 ? 15.074 17.072 -7.368 1.00 78.31 274 SER A N 1
ATOM 2157 C CA . SER A 1 274 ? 16.037 17.775 -6.518 1.00 78.31 274 SER A CA 1
ATOM 2158 C C . SER A 1 274 ? 16.568 16.838 -5.434 1.00 78.31 274 SER A C 1
ATOM 2160 O O . SER A 1 274 ? 15.824 16.348 -4.587 1.00 78.31 274 SER A O 1
ATOM 2162 N N . SER A 1 275 ? 17.868 16.553 -5.488 1.00 66.56 275 SER A N 1
ATOM 2163 C CA . SER A 1 275 ? 18.520 15.596 -4.593 1.00 66.56 275 SER A CA 1
ATOM 2164 C C . SER A 1 275 ? 19.132 16.311 -3.389 1.00 66.56 275 SER A C 1
ATOM 2166 O O . SER A 1 275 ? 19.792 17.336 -3.531 1.00 66.56 275 SER A O 1
ATOM 2168 N N . SER A 1 276 ? 18.968 15.736 -2.200 1.00 59.38 276 SER A N 1
ATOM 2169 C CA . SER A 1 276 ? 19.764 16.080 -1.015 1.00 59.38 276 SER A CA 1
ATOM 2170 C C . SER A 1 276 ? 21.202 15.562 -1.156 1.00 59.38 276 SER A C 1
ATOM 2172 O O . SER A 1 276 ? 21.404 14.499 -1.738 1.00 59.38 276 SER A O 1
ATOM 2174 N N . SER A 1 277 ? 22.178 16.235 -0.545 1.00 54.44 277 SER A N 1
ATOM 2175 C CA . SER A 1 277 ? 23.634 15.993 -0.635 1.00 54.44 277 SER A CA 1
ATOM 2176 C C . SER A 1 277 ? 24.145 14.614 -0.169 1.00 54.44 277 SER A C 1
ATOM 2178 O O . SER A 1 277 ? 25.353 14.401 -0.094 1.00 54.44 277 SER A O 1
ATOM 2180 N N . SER A 1 278 ? 23.265 13.674 0.180 1.00 59.56 278 SER A N 1
ATOM 2181 C CA . SER A 1 278 ? 23.633 12.340 0.658 1.00 59.56 278 SER A CA 1
ATOM 2182 C C . SER A 1 278 ? 23.884 11.382 -0.509 1.00 59.56 278 SER A C 1
ATOM 2184 O O . SER A 1 278 ? 22.943 11.014 -1.207 1.00 59.56 278 SER A O 1
ATOM 2186 N N . SER A 1 279 ? 25.117 10.907 -0.677 1.00 65.56 279 SER A N 1
ATOM 2187 C CA . SER A 1 279 ? 25.536 9.935 -1.703 1.00 65.56 279 SER A CA 1
ATOM 2188 C C . SER A 1 279 ? 25.234 8.470 -1.339 1.00 65.56 279 SER A C 1
ATOM 2190 O O . SER A 1 279 ? 25.982 7.563 -1.704 1.00 65.56 279 SER A O 1
ATOM 2192 N N . SER A 1 280 ? 24.148 8.208 -0.605 1.00 76.19 280 SER A N 1
ATOM 2193 C CA . SER A 1 280 ? 23.841 6.850 -0.138 1.00 76.19 280 SER A CA 1
ATOM 2194 C C . SER A 1 280 ? 23.438 5.936 -1.298 1.00 76.19 280 SER A C 1
ATOM 2196 O O . SER A 1 280 ? 22.499 6.222 -2.035 1.00 76.19 280 SER A O 1
ATOM 2198 N N . SER A 1 281 ? 24.109 4.795 -1.446 1.00 80.62 281 SER A N 1
ATOM 2199 C CA . SER A 1 281 ? 23.762 3.752 -2.426 1.00 80.62 281 SER A CA 1
ATOM 2200 C C . SER A 1 281 ? 22.588 2.868 -1.983 1.00 80.62 281 SER A C 1
ATOM 2202 O O . SER A 1 281 ? 22.252 1.897 -2.659 1.00 80.62 281 SER A O 1
ATOM 2204 N N . SER A 1 282 ? 21.973 3.183 -0.844 1.00 86.56 282 SER A N 1
ATOM 2205 C CA . SER A 1 282 ? 20.797 2.504 -0.310 1.00 86.56 282 SER A CA 1
ATOM 2206 C C . SER A 1 282 ? 19.872 3.487 0.398 1.00 86.56 282 SER A C 1
ATOM 2208 O O . SER A 1 282 ? 20.274 4.596 0.769 1.00 86.56 282 SER A O 1
ATOM 2210 N N . GLY A 1 283 ? 18.624 3.089 0.588 1.00 90.69 283 GLY A N 1
ATOM 2211 C CA . GLY A 1 283 ? 17.659 3.889 1.320 1.00 90.69 283 GLY A CA 1
ATOM 2212 C C . GLY A 1 283 ? 16.326 3.184 1.454 1.00 90.69 283 GLY A C 1
ATOM 2213 O O . GLY A 1 283 ? 16.168 2.030 1.058 1.00 90.69 283 GLY A O 1
ATOM 2214 N N . ARG A 1 284 ? 15.356 3.912 1.994 1.00 91.69 284 ARG A N 1
ATOM 2215 C CA . ARG A 1 284 ? 13.982 3.451 2.117 1.00 91.69 284 ARG A CA 1
ATOM 2216 C C . ARG A 1 284 ? 13.049 4.437 1.429 1.00 91.69 284 ARG A C 1
ATOM 2218 O O . ARG A 1 284 ? 13.225 5.654 1.529 1.00 91.69 284 ARG A O 1
ATOM 2225 N N . VAL A 1 285 ? 12.106 3.897 0.673 1.00 92.75 285 VAL A N 1
ATOM 2226 C CA . VAL A 1 285 ? 11.084 4.656 -0.046 1.00 92.75 285 VAL A CA 1
ATOM 2227 C C . VAL A 1 285 ? 9.728 4.155 0.398 1.00 92.75 285 VAL A C 1
ATOM 2229 O O . VAL A 1 285 ? 9.510 2.945 0.465 1.00 92.75 285 VAL A O 1
ATOM 2232 N N . ALA A 1 286 ? 8.832 5.095 0.661 1.00 91.75 286 ALA A N 1
ATOM 2233 C CA . ALA A 1 286 ? 7.424 4.813 0.827 1.00 91.75 286 ALA A CA 1
ATOM 2234 C C . ALA A 1 286 ? 6.667 5.200 -0.441 1.00 91.75 286 ALA A C 1
ATOM 2236 O O . ALA A 1 286 ? 7.004 6.179 -1.113 1.00 91.75 286 ALA A O 1
ATOM 2237 N N . VAL A 1 287 ? 5.642 4.427 -0.764 1.00 95.38 287 VAL A N 1
ATOM 2238 C CA . VAL A 1 287 ? 4.752 4.680 -1.891 1.00 95.38 287 VAL A CA 1
ATOM 2239 C C . VAL A 1 287 ? 3.339 4.763 -1.355 1.00 95.38 287 VAL A C 1
ATOM 2241 O O . VAL A 1 287 ? 2.929 3.901 -0.583 1.00 95.38 287 VAL A O 1
ATOM 2244 N N . TYR A 1 288 ? 2.611 5.791 -1.769 1.00 92.19 288 TYR A N 1
ATOM 2245 C CA . TYR A 1 288 ? 1.199 5.965 -1.471 1.00 92.19 288 TYR A CA 1
ATOM 2246 C C . TYR A 1 288 ? 0.425 6.106 -2.778 1.00 92.19 288 TYR A C 1
ATOM 2248 O O . TYR A 1 288 ? 0.777 6.925 -3.623 1.00 92.19 288 TYR A O 1
ATOM 2256 N N . VAL A 1 289 ? -0.623 5.312 -2.946 1.00 92.00 289 VAL A N 1
ATOM 2257 C CA . VAL A 1 289 ? -1.537 5.370 -4.086 1.00 92.00 289 VAL A CA 1
ATOM 2258 C C . VAL A 1 289 ? -2.918 5.693 -3.551 1.00 92.00 289 VAL A C 1
ATOM 2260 O O . VAL A 1 289 ? -3.399 4.987 -2.673 1.00 92.00 289 VAL A O 1
ATOM 2263 N N . ASP A 1 290 ? -3.565 6.711 -4.103 1.00 88.88 290 ASP A N 1
ATOM 2264 C CA . ASP A 1 290 ? -4.980 7.007 -3.900 1.00 88.88 290 ASP A CA 1
ATOM 2265 C C . ASP A 1 290 ? -5.698 6.802 -5.235 1.00 88.88 290 ASP A C 1
ATOM 2267 O O . ASP A 1 290 ? -5.700 7.681 -6.102 1.00 88.88 290 ASP A O 1
ATOM 2271 N N . CYS A 1 291 ? -6.244 5.600 -5.440 1.00 87.38 291 CYS A N 1
ATOM 2272 C CA . CYS A 1 291 ? -6.905 5.244 -6.692 1.00 87.38 291 CYS A CA 1
ATOM 2273 C C . CYS A 1 291 ? -8.138 6.125 -6.962 1.00 87.38 291 CYS A C 1
ATOM 2275 O O . CYS A 1 291 ? -8.249 6.609 -8.089 1.00 87.38 291 CYS A O 1
ATOM 2277 N N . PRO A 1 292 ? -9.035 6.383 -5.981 1.00 85.06 292 PRO A N 1
ATOM 2278 C CA . PRO A 1 292 ? -10.168 7.291 -6.170 1.00 85.06 292 PRO A CA 1
ATOM 2279 C C . PRO A 1 292 ? -9.759 8.719 -6.540 1.00 85.06 292 PRO A C 1
ATOM 2281 O O . PRO A 1 292 ? -10.378 9.318 -7.416 1.00 85.06 292 PRO A O 1
ATOM 2284 N N . ALA A 1 293 ? -8.721 9.263 -5.898 1.00 82.00 293 ALA A N 1
ATOM 2285 C CA . ALA A 1 293 ? -8.232 10.609 -6.199 1.00 82.00 293 ALA A CA 1
ATOM 2286 C C . ALA A 1 293 ? -7.341 10.665 -7.450 1.00 82.00 293 ALA A C 1
ATOM 2288 O O . ALA A 1 293 ? -7.017 11.754 -7.922 1.00 82.00 293 ALA A O 1
ATOM 2289 N N . GLY A 1 294 ? -6.920 9.513 -7.979 1.00 90.75 294 GLY A N 1
ATOM 2290 C CA . GLY A 1 294 ? -6.020 9.456 -9.123 1.00 90.75 294 GLY A CA 1
ATOM 2291 C C . GLY A 1 294 ? -4.609 9.954 -8.803 1.00 90.75 294 GLY A C 1
ATOM 2292 O O . GLY A 1 294 ? -3.962 10.576 -9.644 1.00 90.75 294 GLY A O 1
ATOM 2293 N N . SER A 1 295 ? -4.119 9.721 -7.583 1.00 93.69 295 SER A N 1
ATOM 2294 C CA . SER A 1 295 ? -2.793 10.191 -7.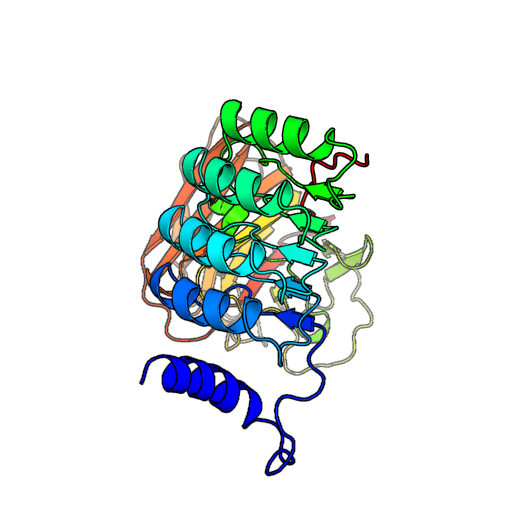171 1.00 93.69 295 SER A CA 1
ATOM 2295 C C . SER A 1 295 ? -1.851 9.047 -6.801 1.00 93.69 295 SER A C 1
ATOM 2297 O O . SER A 1 295 ? -2.258 8.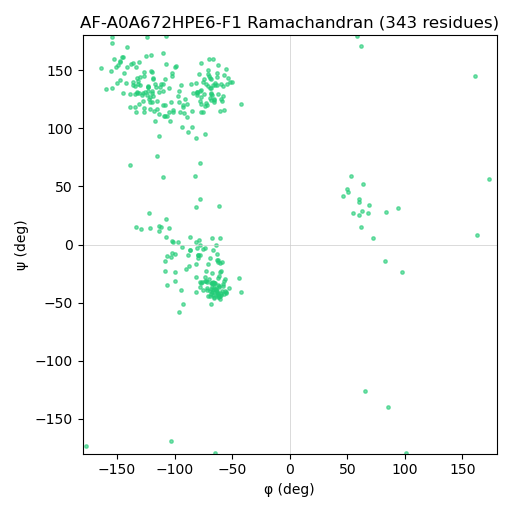028 -6.245 1.00 93.69 295 SER A O 1
ATOM 2299 N N . LEU A 1 296 ? -0.573 9.211 -7.137 1.00 97.00 296 LEU A N 1
ATOM 2300 C CA . LEU A 1 296 ? 0.518 8.318 -6.753 1.00 97.00 296 LEU A CA 1
ATOM 2301 C C . LEU A 1 296 ? 1.682 9.164 -6.250 1.00 97.00 296 LEU A C 1
ATOM 2303 O O . LEU A 1 296 ? 2.308 9.887 -7.024 1.00 97.00 296 LEU A O 1
ATOM 2307 N N . SER A 1 297 ? 1.994 9.036 -4.969 1.00 94.31 297 SER A N 1
ATOM 2308 C CA . SER A 1 297 ? 3.049 9.777 -4.293 1.00 94.31 297 SER A CA 1
ATOM 2309 C C . SER A 1 297 ? 4.193 8.860 -3.883 1.00 94.31 297 SER A C 1
ATOM 2311 O O . SER A 1 297 ? 3.995 7.760 -3.366 1.00 94.31 297 SER A O 1
ATOM 2313 N N . PHE A 1 298 ? 5.412 9.349 -4.077 1.00 95.06 298 PHE A N 1
ATOM 2314 C CA . PHE A 1 298 ? 6.638 8.707 -3.631 1.00 95.06 298 PHE A CA 1
ATOM 2315 C C . PHE A 1 298 ? 7.293 9.547 -2.543 1.00 95.06 298 PHE A C 1
ATOM 2317 O O . PHE A 1 298 ? 7.445 10.759 -2.701 1.00 95.06 298 PHE A O 1
ATOM 2324 N N . PHE A 1 299 ? 7.747 8.898 -1.477 1.00 90.12 299 PHE A N 1
ATOM 2325 C CA . PHE A 1 299 ? 8.412 9.544 -0.353 1.00 90.12 299 PHE A CA 1
ATOM 2326 C C . PHE A 1 299 ? 9.749 8.878 -0.078 1.00 90.12 299 PHE A C 1
ATOM 2328 O O . PHE A 1 299 ? 9.889 7.659 -0.167 1.00 90.12 299 PHE A O 1
ATOM 2335 N N . ARG A 1 300 ? 10.731 9.673 0.331 1.00 88.44 300 ARG A N 1
ATOM 2336 C CA . ARG A 1 300 ? 11.914 9.157 1.007 1.00 88.44 300 ARG A CA 1
ATOM 2337 C C . ARG A 1 300 ? 11.587 9.000 2.485 1.00 88.44 300 ARG A C 1
ATOM 2339 O O . ARG A 1 300 ? 11.130 9.956 3.106 1.00 88.44 300 ARG A O 1
ATOM 2346 N N . VAL A 1 301 ? 11.887 7.833 3.044 1.00 84.81 301 VAL A N 1
ATOM 2347 C CA . VAL A 1 301 ? 11.781 7.598 4.487 1.00 84.81 301 VAL A CA 1
ATOM 2348 C C . VAL A 1 301 ? 13.115 7.964 5.140 1.00 84.81 301 VAL A C 1
ATOM 2350 O O . VAL A 1 301 ? 14.164 7.429 4.773 1.00 84.81 301 VAL A O 1
ATOM 2353 N N . SER A 1 302 ? 13.073 8.915 6.068 1.00 76.25 302 SER A N 1
ATOM 2354 C CA . SER A 1 302 ? 14.147 9.265 7.004 1.00 76.25 302 SER A CA 1
ATOM 2355 C C . SER A 1 302 ? 13.734 8.831 8.414 1.00 76.25 302 SER A C 1
ATOM 2357 O O . SER A 1 302 ? 12.554 8.559 8.618 1.00 76.25 302 SER A O 1
ATOM 2359 N N . SER A 1 303 ? 14.671 8.775 9.370 1.00 64.31 303 SER A N 1
ATOM 2360 C CA . SER A 1 303 ? 14.475 8.172 10.703 1.00 64.31 303 SER A CA 1
ATOM 2361 C C . SER A 1 303 ? 13.130 8.502 11.361 1.00 64.31 303 SER A C 1
ATOM 2363 O O . SER A 1 303 ? 12.490 7.588 11.865 1.00 64.31 303 SER A O 1
ATOM 2365 N N . ASP A 1 304 ? 12.664 9.753 11.254 1.00 57.44 304 ASP A N 1
ATOM 2366 C CA . ASP A 1 304 ? 11.414 10.200 11.887 1.00 57.44 304 ASP A CA 1
ATOM 2367 C C . ASP A 1 304 ? 10.445 10.917 10.922 1.00 57.44 304 ASP A C 1
ATOM 2369 O O . ASP A 1 304 ? 9.523 11.603 11.363 1.00 57.44 304 ASP A O 1
ATOM 2373 N N . SER A 1 305 ? 10.659 10.845 9.600 1.00 65.75 305 SER A N 1
ATOM 2374 C CA . SER A 1 305 ? 9.816 11.591 8.647 1.00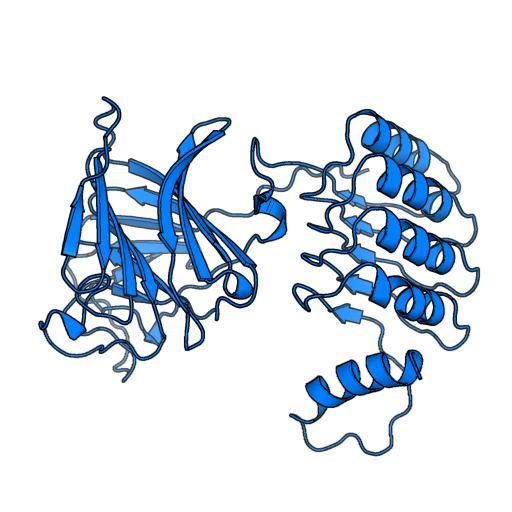 65.75 305 SER A CA 1
ATOM 2375 C C . SER A 1 305 ? 9.753 11.010 7.236 1.00 65.75 305 SER A C 1
ATOM 2377 O O . SER A 1 305 ? 10.722 10.455 6.709 1.00 65.75 305 SER A O 1
ATOM 2379 N N . LEU A 1 306 ? 8.603 11.226 6.593 1.00 79.12 306 LEU A N 1
ATOM 2380 C CA . LEU A 1 306 ? 8.415 11.054 5.158 1.00 79.12 306 LEU A CA 1
ATOM 2381 C C . LEU A 1 306 ? 8.667 12.379 4.438 1.00 79.12 306 LEU A C 1
ATOM 2383 O O . LEU A 1 306 ? 7.976 13.370 4.662 1.00 79.12 306 LEU A O 1
ATOM 2387 N N . ILE A 1 307 ? 9.637 12.386 3.529 1.00 81.88 307 ILE A N 1
ATOM 2388 C CA . ILE A 1 307 ? 9.934 13.536 2.674 1.00 81.88 307 ILE A CA 1
ATOM 2389 C C . ILE A 1 307 ? 9.336 13.254 1.299 1.00 81.88 307 ILE A C 1
ATOM 2391 O O . ILE A 1 307 ? 9.788 12.334 0.613 1.00 81.88 307 ILE A O 1
ATOM 2395 N N . LEU A 1 308 ? 8.327 14.028 0.890 1.00 86.56 308 LEU A N 1
ATOM 2396 C CA . LEU A 1 308 ? 7.711 13.891 -0.431 1.00 86.56 308 LEU A CA 1
ATOM 2397 C C . LEU A 1 308 ? 8.758 14.125 -1.526 1.00 86.56 308 LEU A C 1
ATOM 2399 O O . LEU A 1 308 ? 9.407 15.168 -1.565 1.00 86.56 308 LEU A O 1
ATOM 2403 N N . LEU A 1 309 ? 8.897 13.153 -2.425 1.00 90.19 309 LEU A N 1
ATOM 2404 C CA . LEU A 1 309 ? 9.755 13.253 -3.602 1.00 90.19 309 LEU A CA 1
ATOM 2405 C C . LEU A 1 309 ? 8.962 13.769 -4.798 1.00 90.19 309 LEU A C 1
ATOM 2407 O O . LEU A 1 309 ? 9.392 14.702 -5.473 1.00 90.19 309 LEU A O 1
ATOM 2411 N N . TYR A 1 310 ? 7.815 13.148 -5.075 1.00 93.31 310 TYR A N 1
ATOM 2412 C CA . TYR A 1 310 ? 6.990 13.483 -6.230 1.00 93.31 310 TYR A CA 1
ATOM 2413 C C . TYR A 1 310 ? 5.582 12.907 -6.101 1.00 93.31 310 TYR A C 1
ATOM 2415 O O . TYR A 1 310 ? 5.409 11.850 -5.495 1.00 93.31 310 TYR A O 1
ATOM 2423 N N . THR A 1 311 ? 4.604 13.563 -6.731 1.00 94.31 311 THR A N 1
ATOM 2424 C CA . THR A 1 311 ? 3.245 13.037 -6.901 1.00 94.31 311 THR A CA 1
ATOM 2425 C C . THR A 1 311 ? 2.847 13.083 -8.368 1.00 94.31 311 THR A C 1
ATOM 2427 O O . THR A 1 311 ? 2.844 14.147 -8.985 1.00 94.31 311 THR A O 1
ATOM 2430 N N . PHE A 1 312 ? 2.483 11.929 -8.918 1.00 96.38 312 PHE A N 1
ATOM 2431 C CA . PHE A 1 312 ? 1.744 11.841 -10.167 1.00 96.38 312 PHE A CA 1
ATOM 2432 C C . PHE A 1 312 ? 0.264 12.086 -9.890 1.00 96.38 312 PHE A C 1
ATOM 2434 O O . PHE A 1 312 ? -0.311 11.433 -9.024 1.00 96.38 312 PHE A O 1
ATOM 2441 N N . ASN A 1 313 ? -0.347 12.978 -10.667 1.00 94.50 313 ASN A N 1
ATOM 2442 C CA . ASN A 1 313 ? -1.796 13.139 -10.734 1.00 94.50 313 ASN A CA 1
ATOM 2443 C C . ASN A 1 313 ? -2.256 12.632 -12.099 1.00 94.50 313 ASN A C 1
ATOM 2445 O O . ASN A 1 313 ? -1.787 13.106 -13.136 1.00 94.50 313 ASN A O 1
ATOM 2449 N N . THR A 1 314 ? -3.114 11.623 -12.105 1.00 92.69 314 THR A N 1
ATOM 2450 C CA . THR A 1 314 ? -3.557 10.926 -13.310 1.00 92.69 314 THR A CA 1
ATOM 2451 C C . THR A 1 314 ? -4.935 10.305 -13.094 1.00 92.69 314 THR A C 1
ATOM 2453 O O . THR A 1 314 ? -5.519 10.407 -12.024 1.00 92.69 314 THR A O 1
ATOM 2456 N N . THR A 1 315 ? -5.489 9.661 -14.113 1.00 92.00 315 THR A N 1
ATOM 2457 C CA . THR A 1 315 ? -6.726 8.891 -13.983 1.00 92.00 315 THR A CA 1
ATOM 2458 C C . THR A 1 315 ? -6.397 7.430 -14.211 1.00 92.00 315 THR A C 1
ATOM 2460 O O . THR A 1 315 ? -6.031 7.028 -15.318 1.00 92.00 315 THR A O 1
ATOM 2463 N N . PHE A 1 316 ? -6.513 6.628 -13.156 1.00 92.94 316 PHE A N 1
ATOM 2464 C CA . PHE A 1 316 ? -6.308 5.192 -13.258 1.00 92.94 316 PHE A CA 1
ATOM 2465 C C . PHE A 1 316 ? -7.539 4.540 -13.889 1.00 92.94 316 PHE A C 1
ATOM 2467 O O . PHE A 1 316 ? -8.664 4.741 -13.444 1.00 92.94 316 PHE A O 1
ATOM 2474 N N . THR A 1 317 ? -7.321 3.769 -14.949 1.00 91.25 317 THR A N 1
ATOM 2475 C CA . THR A 1 317 ? -8.389 3.155 -15.760 1.00 91.25 317 THR A CA 1
ATOM 2476 C C . THR A 1 317 ? -8.521 1.653 -15.531 1.00 91.25 317 THR A C 1
ATOM 2478 O O . THR A 1 317 ? -9.471 1.038 -16.005 1.00 91.25 317 THR A O 1
ATOM 2481 N N . GLN A 1 318 ? -7.564 1.049 -14.823 1.00 90.56 318 GLN A N 1
ATOM 2482 C CA . GLN A 1 318 ? -7.506 -0.381 -14.530 1.00 90.56 318 GLN A CA 1
ATOM 2483 C C . GLN A 1 318 ? -6.896 -0.600 -13.135 1.00 90.56 318 GLN A C 1
ATOM 2485 O O . GLN A 1 318 ? -6.206 0.294 -12.633 1.00 90.56 318 GLN A O 1
ATOM 2490 N N . PRO A 1 319 ? -7.095 -1.784 -12.523 1.00 89.75 319 PRO A N 1
ATOM 2491 C CA . PRO A 1 319 ? -6.402 -2.162 -11.298 1.00 89.75 319 PRO A CA 1
ATOM 2492 C C . PRO A 1 319 ? -4.882 -2.045 -11.438 1.00 89.75 319 PRO A C 1
ATOM 2494 O O . PRO A 1 319 ? -4.294 -2.405 -12.465 1.00 89.75 319 PRO A O 1
ATOM 2497 N N . LEU A 1 320 ? -4.253 -1.527 -10.388 1.00 95.81 320 LEU A N 1
ATOM 2498 C CA . LEU A 1 320 ? -2.819 -1.282 -10.340 1.00 95.81 320 LEU A CA 1
ATOM 2499 C C . LEU A 1 320 ? -2.107 -2.414 -9.601 1.00 95.81 320 LEU A C 1
ATOM 2501 O O . LEU A 1 320 ? -2.661 -3.038 -8.706 1.00 95.81 320 LEU A O 1
ATOM 2505 N N . CYS A 1 321 ? -0.842 -2.634 -9.928 1.00 96.94 321 CYS A N 1
ATOM 2506 C CA . CYS A 1 321 ? 0.052 -3.530 -9.210 1.00 96.94 321 CYS A CA 1
ATOM 2507 C C . CYS A 1 321 ? 1.355 -2.792 -8.896 1.00 96.94 321 CYS A C 1
ATOM 2509 O O . CYS A 1 321 ? 1.853 -2.015 -9.716 1.00 96.94 321 CYS A O 1
ATOM 2511 N N . ALA A 1 322 ? 1.946 -3.074 -7.736 1.00 98.12 322 ALA A N 1
ATOM 2512 C CA . ALA A 1 322 ? 3.315 -2.657 -7.451 1.00 98.12 322 ALA A CA 1
ATOM 2513 C C . ALA A 1 322 ? 4.306 -3.475 -8.299 1.00 98.12 322 ALA A C 1
ATOM 2515 O O . ALA A 1 322 ? 4.078 -4.657 -8.565 1.00 98.12 322 ALA A O 1
ATOM 2516 N N . GLY A 1 323 ? 5.414 -2.863 -8.703 1.00 98.06 323 GLY A N 1
ATOM 2517 C CA . GLY A 1 323 ? 6.454 -3.490 -9.511 1.00 98.06 323 GLY A CA 1
ATOM 2518 C C . GLY A 1 323 ? 7.842 -2.956 -9.200 1.00 98.06 323 GLY A C 1
ATOM 2519 O O . GLY A 1 323 ? 7.996 -1.842 -8.700 1.00 98.06 323 GLY A O 1
ATOM 2520 N N . PHE A 1 324 ? 8.860 -3.759 -9.505 1.00 98.50 324 PHE A N 1
ATOM 2521 C CA . PHE A 1 324 ? 10.254 -3.392 -9.263 1.00 98.50 324 PHE A CA 1
ATOM 2522 C C . PHE A 1 324 ? 11.143 -3.756 -10.453 1.00 98.50 324 PHE A C 1
ATOM 2524 O O . PHE A 1 324 ? 11.002 -4.840 -11.019 1.00 9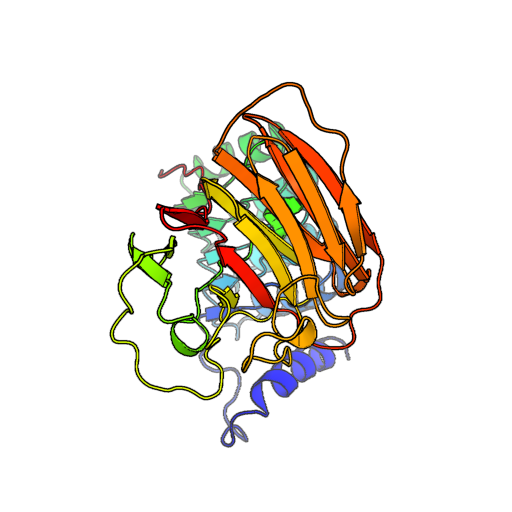8.50 324 PHE A O 1
ATOM 2531 N N . THR A 1 325 ? 12.092 -2.876 -10.791 1.00 98.44 325 THR A N 1
ATOM 2532 C CA . THR A 1 325 ? 13.187 -3.143 -11.750 1.00 98.44 325 THR A CA 1
ATOM 2533 C C . THR A 1 325 ? 14.527 -3.076 -11.040 1.00 98.44 325 THR A C 1
ATOM 2535 O O . THR A 1 325 ? 14.771 -2.137 -10.285 1.00 98.44 325 THR A O 1
ATOM 2538 N N . LEU A 1 326 ? 15.421 -4.032 -11.296 1.00 98.31 326 LEU A N 1
ATOM 2539 C CA . LEU A 1 326 ? 16.756 -4.063 -10.696 1.00 98.31 326 LEU A CA 1
ATOM 2540 C C . LEU A 1 326 ? 17.828 -3.940 -11.793 1.00 98.31 326 LEU A C 1
ATOM 2542 O O . LEU A 1 326 ? 18.082 -4.868 -12.559 1.00 98.31 326 LEU A O 1
ATOM 2546 N N . TRP A 1 327 ? 18.471 -2.777 -11.904 1.00 96.19 327 TRP A N 1
ATOM 2547 C CA . TRP A 1 327 ? 19.217 -2.389 -13.113 1.00 96.19 327 TRP A CA 1
ATOM 2548 C C . TRP A 1 327 ? 20.623 -2.966 -13.240 1.00 96.19 327 TRP A C 1
ATOM 2550 O O . TRP A 1 327 ? 21.164 -2.983 -14.348 1.00 96.19 327 TRP A O 1
ATOM 2560 N N . ARG A 1 328 ? 21.219 -3.477 -12.160 1.00 95.81 328 ARG A N 1
ATOM 2561 C CA . ARG A 1 328 ? 22.540 -4.129 -12.190 1.00 95.81 328 ARG A CA 1
ATOM 2562 C C . ARG A 1 328 ? 22.579 -5.345 -11.262 1.00 95.81 328 ARG A C 1
ATOM 2564 O O . ARG A 1 328 ? 21.822 -5.358 -10.288 1.00 95.81 328 ARG A O 1
ATOM 2571 N N . PRO A 1 329 ? 23.431 -6.350 -11.533 1.00 96.88 329 PRO A N 1
ATOM 2572 C CA . PRO A 1 329 ? 23.722 -7.401 -10.560 1.00 96.88 329 PRO A CA 1
ATOM 2573 C C . PRO A 1 329 ? 24.084 -6.810 -9.191 1.00 96.88 329 PRO A C 1
ATOM 2575 O O . PRO A 1 329 ? 24.718 -5.759 -9.111 1.00 96.88 329 PRO A O 1
ATOM 2578 N N . GLY A 1 330 ? 23.601 -7.436 -8.118 1.00 96.06 330 GLY A N 1
ATOM 2579 C CA . GLY A 1 330 ? 23.778 -6.968 -6.740 1.00 96.06 330 GLY A CA 1
ATOM 2580 C C . GLY A 1 330 ? 22.784 -5.896 -6.273 1.00 96.06 330 GLY A C 1
ATOM 2581 O O . GLY A 1 330 ? 22.654 -5.687 -5.068 1.00 96.06 330 GLY A O 1
ATOM 2582 N N . CYS A 1 331 ? 22.025 -5.255 -7.175 1.00 97.69 331 CYS A N 1
ATOM 2583 C CA . CYS A 1 331 ? 20.911 -4.395 -6.759 1.00 97.69 331 CYS A CA 1
ATOM 2584 C C . CYS A 1 331 ? 19.858 -5.236 -6.032 1.00 97.69 331 CYS A C 1
ATOM 2586 O O . CYS A 1 331 ? 19.663 -6.406 -6.376 1.00 97.69 331 CYS A O 1
ATOM 2588 N N . SER A 1 332 ? 19.162 -4.654 -5.055 1.00 97.81 332 SER A N 1
ATOM 2589 C CA . SER A 1 332 ? 18.115 -5.363 -4.314 1.00 97.81 332 SER A CA 1
ATOM 2590 C C . SER A 1 332 ? 16.991 -4.453 -3.834 1.00 97.81 332 SER A C 1
ATOM 2592 O O . SER A 1 332 ? 17.189 -3.254 -3.637 1.00 97.81 332 SER A O 1
ATOM 2594 N N . VAL A 1 333 ? 15.815 -5.055 -3.645 1.00 98.00 333 VAL A N 1
ATOM 2595 C CA . VAL A 1 333 ? 14.631 -4.445 -3.028 1.00 98.00 333 VAL A CA 1
ATOM 2596 C C . VAL A 1 333 ? 14.100 -5.398 -1.957 1.00 98.00 333 VAL A C 1
ATOM 2598 O O . VAL A 1 333 ? 13.939 -6.591 -2.218 1.00 98.00 333 VAL A O 1
ATOM 2601 N N . GLY A 1 334 ? 13.846 -4.889 -0.754 1.00 95.75 334 GLY A N 1
ATOM 2602 C CA . GLY A 1 334 ? 13.255 -5.609 0.372 1.00 95.75 334 GLY A CA 1
ATOM 2603 C C . GLY A 1 334 ? 11.944 -4.966 0.811 1.00 95.75 334 GLY A C 1
ATOM 2604 O O . GLY A 1 334 ? 11.881 -3.755 0.990 1.00 95.75 334 GLY A O 1
ATOM 2605 N N . LEU A 1 335 ? 10.899 -5.770 0.988 1.00 92.06 335 LEU A N 1
ATOM 2606 C CA . LEU A 1 335 ? 9.603 -5.322 1.493 1.00 92.06 335 LEU A CA 1
ATOM 2607 C C . LEU A 1 335 ? 9.677 -5.118 3.012 1.00 92.06 335 LEU A C 1
ATOM 2609 O O . LEU A 1 335 ? 9.950 -6.073 3.747 1.00 92.06 335 LEU A O 1
ATOM 2613 N N . CYS A 1 336 ? 9.396 -3.906 3.491 1.00 84.94 336 CYS A N 1
ATOM 2614 C CA . CYS A 1 336 ? 9.389 -3.606 4.923 1.00 84.94 336 CYS A CA 1
ATOM 2615 C C . CYS A 1 336 ? 8.177 -4.262 5.612 1.00 84.94 336 CYS A C 1
ATOM 2617 O O . CYS A 1 336 ? 7.086 -4.287 5.039 1.00 84.94 336 CYS A O 1
ATOM 2619 N N . PRO A 1 337 ? 8.325 -4.883 6.801 1.00 71.38 337 PRO A N 1
ATOM 2620 C CA . PRO A 1 337 ? 7.180 -5.300 7.610 1.00 71.38 337 PRO A CA 1
ATOM 2621 C C . PRO A 1 337 ? 6.449 -4.102 8.204 1.00 71.38 337 PRO A C 1
ATOM 2623 O O . PRO A 1 337 ? 7.031 -3.039 8.394 1.00 71.38 337 PRO A O 1
ATOM 2626 N N . LEU A 1 338 ? 5.201 -4.354 8.583 1.00 59.53 338 LEU A N 1
ATOM 2627 C CA . LEU A 1 338 ? 4.514 -3.576 9.598 1.00 59.53 338 LEU A CA 1
ATOM 2628 C C . LEU A 1 338 ? 5.307 -3.713 10.910 1.00 59.53 338 LEU A C 1
ATOM 2630 O O . LEU A 1 338 ? 5.444 -4.824 11.422 1.00 59.53 338 LEU A O 1
ATOM 2634 N N . SER A 1 339 ? 5.886 -2.634 11.432 1.00 51.44 339 SER A N 1
ATOM 2635 C CA . SER A 1 339 ? 6.478 -2.655 12.774 1.00 51.44 339 SER A CA 1
ATOM 2636 C C . SER A 1 339 ? 5.373 -2.383 13.793 1.00 51.44 339 SER A C 1
AT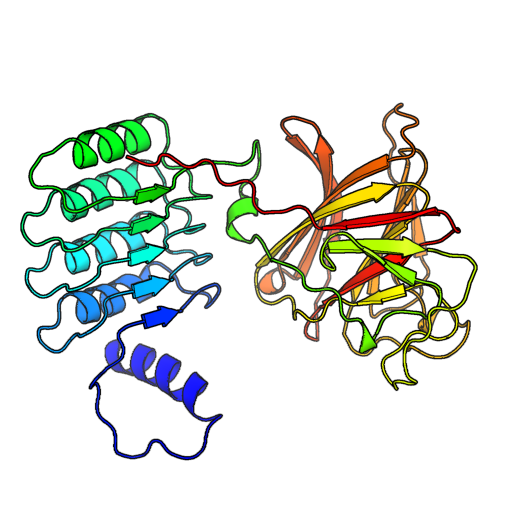OM 2638 O O . SER A 1 339 ? 4.953 -1.240 13.950 1.00 51.44 339 SER A O 1
ATOM 2640 N N . GLU A 1 340 ? 4.874 -3.432 14.446 1.00 45.16 340 GLU A N 1
ATOM 2641 C CA . GLU A 1 340 ? 3.878 -3.318 15.516 1.00 45.16 340 GLU A CA 1
ATOM 2642 C C . GLU A 1 340 ? 4.549 -2.872 16.826 1.00 45.16 340 GLU A C 1
ATOM 2644 O O . GLU A 1 340 ? 5.458 -3.537 17.326 1.00 45.16 340 GLU A O 1
ATOM 2649 N N . GLY A 1 341 ? 4.085 -1.765 17.409 1.00 40.34 341 GLY A N 1
ATOM 2650 C CA . GLY A 1 341 ? 4.249 -1.514 18.839 1.00 40.34 341 GLY A CA 1
ATOM 2651 C C . GLY A 1 341 ? 3.226 -2.370 19.581 1.00 40.34 341 GLY A C 1
ATOM 2652 O O . GLY A 1 341 ? 2.027 -2.186 19.395 1.00 40.34 341 GLY A O 1
ATOM 2653 N N . ARG A 1 342 ? 3.680 -3.351 20.363 1.00 32.22 342 ARG A N 1
ATOM 2654 C CA . ARG A 1 342 ? 2.800 -4.276 21.088 1.00 32.22 342 ARG A CA 1
ATOM 2655 C C . ARG A 1 342 ? 2.975 -4.077 22.588 1.00 32.22 342 ARG A C 1
ATOM 2657 O O . ARG A 1 342 ? 4.083 -4.246 23.089 1.00 32.22 342 ARG A O 1
ATOM 2664 N N . LEU A 1 343 ? 1.884 -3.793 23.294 1.00 30.55 343 LEU A N 1
ATOM 2665 C CA . LEU A 1 343 ? 1.765 -4.115 24.713 1.00 30.55 343 LEU A CA 1
ATOM 2666 C C . LEU A 1 343 ? 1.127 -5.499 24.808 1.00 30.55 343 LEU A C 1
ATOM 2668 O O . LEU A 1 343 ? -0.000 -5.705 24.369 1.00 30.55 343 LEU A O 1
ATOM 2672 N N . CYS A 1 344 ? 1.899 -6.464 25.299 1.00 29.28 344 CYS A N 1
ATOM 2673 C CA . CYS A 1 344 ? 1.338 -7.701 25.830 1.00 29.28 344 CYS A CA 1
ATOM 2674 C C . CYS A 1 344 ? 1.119 -7.449 27.321 1.00 29.28 344 CYS A C 1
ATOM 2676 O O . CYS A 1 344 ? 2.059 -6.998 27.981 1.00 29.28 344 CYS A O 1
ATOM 2678 N N . LEU A 1 345 ? -0.106 -7.665 27.792 1.00 32.25 345 LEU A N 1
ATOM 2679 C CA . LEU A 1 345 ? -0.494 -7.503 29.192 1.00 32.25 345 LEU A CA 1
ATOM 2680 C C . LEU A 1 345 ? -0.124 -8.742 30.008 1.00 32.25 345 LEU A C 1
ATOM 2682 O O . LEU A 1 345 ? -0.224 -9.861 29.450 1.00 32.25 345 LEU A O 1
#